Protein AF-A0A9P5XZ01-F1 (afdb_monomer)

InterPro domains:
  IPR009057 Homedomain-like superfamily [SSF46689] (7-114)

Nearest PDB structures (foldseek):
  6ee1-assembly1_D  TM=1.939E-01  e=1.118E-01  Mycobacterium tuberculosis CDC1551
  6ee1-assembly1_A  TM=1.823E-01  e=1.509E-01  Mycobacterium tuberculosis CDC1551
  5yzg-assembly1_L  TM=2.801E-01  e=5.165E+00  Homo sapiens
  8ifj-assembly5_J  TM=1.877E-01  e=3.199E+00  methanogenic archaeon mixed culture ISO4-G1

Solvent-accessible surface area (backbone atoms only — not comparable to full-atom values): 12146 Å² total; per-residue (Å²): 132,80,94,72,92,75,57,68,66,56,55,53,49,48,50,53,36,50,78,68,65,75,51,56,68,71,59,44,26,65,76,63,73,46,52,71,71,56,47,53,55,45,53,50,38,31,74,75,69,75,41,83,68,74,81,74,72,93,78,82,76,81,81,70,92,65,53,72,71,55,51,54,51,52,50,52,49,42,73,75,45,75,83,67,48,63,66,56,52,43,50,50,37,34,73,76,67,69,45,88,74,59,56,65,57,56,51,52,52,40,46,73,74,66,55,77,89,73,83,78,75,88,71,64,93,84,70,47,67,70,62,51,52,52,49,51,63,62,55,66,77,55,56,72,89,75,48,69,46,78,55,84,42,67,82,72,90,46,35,32,34,41,42,34,34,42,85,94,38,77,78,29,73,50,76,43,78,53,76,89,46,74,67,59,50,51,51,43,48,66,73,54,67,104

Foldseek 3Di:
DDDDDQDQVLLVVLVVCVVVVVDDPVVSCVVSVHDPVRNVLQVVCCVVPVGSDDPPPPDDDDDQLDDPVLLVVLVVVCVVPVPDDLVNSQVCCCVPVVRHDDSVSNVVSCVVVVNDDDPDDDDDPPDDPVVVVVVCVVCVVDDQQRDWDWDWDDDDQQKIKTFTQGPVGTQFIDIDGHDQDPVNVVVCCVPTVD

Structure (mmCIF, N/CA/C/O backbone):
data_AF-A0A9P5XZ01-F1
#
_entry.id   AF-A0A9P5XZ01-F1
#
loop_
_atom_site.group_PDB
_atom_site.id
_atom_site.type_symbol
_atom_site.label_atom_id
_atom_site.label_alt_id
_atom_site.label_comp_id
_atom_site.label_asym_id
_atom_site.label_entity_id
_atom_site.label_seq_id
_atom_site.p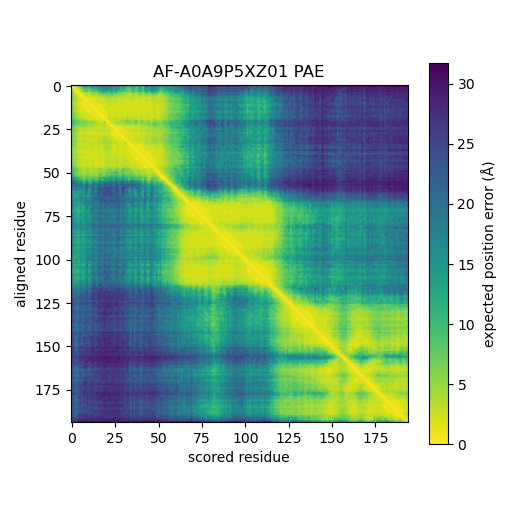dbx_PDB_ins_code
_atom_site.Cartn_x
_atom_site.Cartn_y
_atom_site.Cartn_z
_atom_site.occupancy
_atom_site.B_iso_or_equiv
_atom_site.auth_seq_id
_atom_site.auth_comp_id
_atom_site.auth_asym_id
_atom_site.auth_atom_id
_atom_site.pdbx_PDB_model_num
ATOM 1 N N . MET A 1 1 ? 27.127 17.029 -37.641 1.00 57.03 1 MET A N 1
ATOM 2 C CA . MET A 1 1 ? 25.690 17.360 -37.521 1.00 57.03 1 MET A CA 1
ATOM 3 C C . MET A 1 1 ? 25.177 16.904 -36.158 1.00 57.03 1 MET A C 1
ATOM 5 O O . MET A 1 1 ? 25.612 15.841 -35.720 1.00 57.03 1 MET A O 1
ATOM 9 N N . PRO A 1 2 ? 24.331 17.695 -35.472 1.00 63.41 2 PRO A N 1
ATOM 10 C CA . PRO A 1 2 ? 23.712 17.305 -34.202 1.00 63.41 2 PRO A CA 1
ATOM 11 C C . PRO A 1 2 ? 22.789 16.088 -34.374 1.00 63.41 2 PRO A C 1
ATOM 13 O O . PRO A 1 2 ? 22.364 15.764 -35.481 1.00 63.41 2 PRO A O 1
ATOM 16 N N . PHE A 1 3 ? 22.501 15.389 -33.275 1.00 65.81 3 PHE A N 1
ATOM 17 C CA . PHE A 1 3 ? 21.623 14.220 -33.288 1.00 65.81 3 PHE A CA 1
ATOM 18 C C . PHE A 1 3 ? 20.181 14.626 -33.627 1.00 65.81 3 PHE A C 1
ATOM 20 O O . PHE A 1 3 ? 19.523 15.299 -32.836 1.00 65.81 3 PHE A O 1
ATOM 27 N N . CYS A 1 4 ? 19.676 14.169 -34.774 1.00 67.69 4 CYS A N 1
ATOM 28 C CA . CYS A 1 4 ? 18.290 14.365 -35.196 1.00 67.69 4 CYS A CA 1
ATOM 29 C C . CYS A 1 4 ? 17.540 13.027 -35.183 1.00 67.69 4 CYS A C 1
ATOM 31 O O . CYS A 1 4 ? 17.970 12.048 -35.799 1.00 67.69 4 CYS A O 1
ATOM 33 N N . LYS A 1 5 ? 16.390 12.972 -34.498 1.00 76.88 5 LYS A N 1
ATOM 34 C CA . LYS A 1 5 ? 15.496 11.805 -34.551 1.00 76.88 5 LYS A CA 1
ATOM 35 C C . LYS A 1 5 ? 14.743 11.803 -35.883 1.00 76.88 5 LYS A C 1
ATOM 37 O O . LYS A 1 5 ? 13.719 12.461 -36.017 1.00 76.88 5 LYS A O 1
ATOM 42 N N . ILE A 1 6 ? 15.247 11.051 -36.858 1.00 83.56 6 ILE A N 1
ATOM 43 C CA . ILE A 1 6 ? 14.580 10.860 -38.153 1.00 83.56 6 ILE A CA 1
ATOM 44 C C . ILE A 1 6 ? 13.453 9.828 -38.004 1.00 83.56 6 ILE A C 1
ATOM 46 O O . ILE A 1 6 ? 13.694 8.712 -37.527 1.00 83.56 6 ILE A O 1
ATOM 50 N N . SER A 1 7 ? 12.240 10.198 -38.428 1.00 87.12 7 SER A N 1
ATOM 51 C CA . SER A 1 7 ? 11.059 9.323 -38.406 1.00 87.12 7 SER A CA 1
ATOM 52 C C . SER A 1 7 ? 11.260 8.063 -39.257 1.00 87.12 7 SER A C 1
ATOM 54 O O . SER A 1 7 ? 11.976 8.083 -40.259 1.00 87.12 7 SER A O 1
ATOM 56 N N . ARG A 1 8 ? 10.600 6.960 -38.881 1.00 86.81 8 ARG A N 1
ATOM 57 C CA . ARG A 1 8 ? 10.624 5.698 -39.637 1.00 86.81 8 ARG A CA 1
ATOM 58 C C . ARG A 1 8 ? 10.167 5.905 -41.078 1.00 86.81 8 ARG A C 1
ATOM 60 O O . ARG A 1 8 ? 10.824 5.410 -41.987 1.00 86.81 8 ARG A O 1
ATOM 67 N N . ASP A 1 9 ? 9.102 6.672 -41.278 1.00 89.25 9 ASP A N 1
ATOM 68 C CA . ASP A 1 9 ? 8.491 6.859 -42.598 1.00 89.25 9 ASP A CA 1
ATOM 69 C C . ASP A 1 9 ? 9.439 7.557 -43.572 1.00 89.25 9 ASP A C 1
ATOM 71 O O . ASP A 1 9 ? 9.533 7.161 -44.730 1.00 89.25 9 ASP A O 1
ATOM 75 N N . VAL A 1 10 ? 10.223 8.522 -43.080 1.00 89.56 10 VAL A N 1
ATOM 76 C CA . VAL A 1 10 ? 11.251 9.220 -43.869 1.00 89.56 10 VAL A CA 1
ATOM 77 C C . VAL A 1 10 ? 12.343 8.248 -44.316 1.00 89.56 10 VAL A C 1
ATOM 79 O O . VAL A 1 10 ? 12.768 8.279 -45.467 1.00 89.56 10 VAL A O 1
ATOM 82 N N . LYS A 1 11 ? 12.757 7.321 -43.445 1.00 89.44 11 LYS A N 1
ATOM 83 C CA . LYS A 1 11 ? 13.748 6.291 -43.795 1.00 89.44 11 LYS A CA 1
ATOM 84 C C . LYS A 1 11 ? 13.202 5.302 -44.831 1.00 89.44 11 LYS A C 1
ATOM 86 O O . LYS A 1 11 ? 13.924 4.932 -45.753 1.00 89.44 11 LYS A O 1
ATOM 91 N N . VAL A 1 12 ? 11.933 4.895 -44.702 1.00 90.31 12 VAL A N 1
ATOM 92 C CA . VAL A 1 12 ? 11.259 4.020 -45.682 1.00 90.31 12 VAL A CA 1
ATOM 93 C C . VAL A 1 12 ? 11.125 4.726 -47.027 1.00 90.31 12 VAL A C 1
ATOM 95 O O . VAL A 1 12 ? 11.394 4.122 -48.064 1.00 90.31 12 VAL A O 1
ATOM 98 N N . ALA A 1 13 ? 10.728 5.999 -47.023 1.00 90.12 13 ALA A N 1
ATOM 99 C CA . ALA A 1 13 ? 10.614 6.803 -48.230 1.00 90.12 13 ALA A CA 1
ATOM 100 C C . ALA A 1 13 ? 11.968 6.938 -48.938 1.00 90.12 13 ALA A C 1
ATOM 102 O O . ALA A 1 13 ? 12.038 6.666 -50.133 1.00 90.12 13 ALA A O 1
ATOM 103 N N . ALA A 1 14 ? 13.043 7.249 -48.205 1.00 90.81 14 ALA A N 1
ATOM 104 C CA . ALA A 1 14 ? 14.394 7.349 -48.757 1.00 90.81 14 ALA A CA 1
ATOM 105 C C . ALA A 1 14 ? 14.845 6.049 -49.446 1.00 90.81 14 ALA A C 1
ATOM 107 O O . ALA A 1 14 ? 15.332 6.086 -50.574 1.00 90.81 14 ALA A O 1
ATOM 108 N N . ILE A 1 15 ? 14.614 4.888 -48.817 1.00 90.81 15 ILE A N 1
ATOM 109 C CA . ILE A 1 15 ? 14.922 3.586 -49.428 1.00 90.81 15 ILE A CA 1
ATOM 110 C C . ILE A 1 15 ? 14.092 3.356 -50.691 1.00 90.81 15 ILE A C 1
ATOM 112 O O . ILE A 1 15 ? 14.635 2.968 -51.718 1.00 90.81 15 ILE A O 1
ATOM 116 N N . ARG A 1 16 ? 12.784 3.634 -50.652 1.00 90.81 16 ARG A N 1
ATOM 117 C CA . ARG A 1 16 ? 11.907 3.451 -51.819 1.00 90.81 16 ARG A CA 1
ATOM 118 C C . ARG A 1 16 ? 12.276 4.368 -52.984 1.00 90.81 16 ARG A C 1
ATOM 120 O O . ARG A 1 16 ? 12.131 3.952 -54.130 1.00 90.81 16 ARG A O 1
ATOM 127 N N . LEU A 1 17 ? 12.711 5.597 -52.704 1.00 90.06 17 LEU A N 1
ATOM 128 C CA . LEU A 1 17 ? 13.179 6.549 -53.715 1.00 90.06 17 LEU A CA 1
ATOM 129 C C . LEU A 1 17 ? 14.461 6.049 -54.387 1.00 90.06 17 LEU A C 1
ATOM 131 O O . LEU A 1 17 ? 14.553 6.087 -55.612 1.00 90.06 17 LEU A O 1
ATOM 135 N N . HIS A 1 18 ? 15.392 5.516 -53.593 1.00 90.50 18 HIS A N 1
ATOM 136 C CA . HIS A 1 18 ? 16.635 4.928 -54.081 1.00 90.50 18 HIS A CA 1
ATOM 137 C C . HIS A 1 18 ? 16.403 3.630 -54.873 1.00 90.50 18 HIS A C 1
ATOM 139 O O . HIS A 1 18 ? 16.887 3.501 -55.991 1.00 90.50 18 HIS A O 1
ATOM 145 N N . ASP A 1 19 ? 15.629 2.677 -54.342 1.00 88.88 19 ASP A N 1
ATOM 146 C CA . ASP A 1 19 ? 15.388 1.372 -54.983 1.00 88.88 19 ASP A CA 1
ATOM 147 C C . ASP A 1 19 ? 14.632 1.499 -56.314 1.00 88.88 19 ASP A C 1
ATOM 149 O O . ASP A 1 19 ? 14.791 0.670 -57.207 1.00 88.88 19 ASP A O 1
ATOM 153 N N . ARG A 1 20 ? 13.812 2.547 -56.462 1.00 90.00 20 ARG A N 1
ATOM 154 C CA . ARG A 1 20 ? 13.111 2.868 -57.715 1.00 90.00 20 ARG A CA 1
ATOM 155 C C . ARG A 1 20 ? 13.928 3.755 -58.660 1.00 90.00 20 ARG A C 1
ATOM 157 O O . ARG A 1 20 ? 13.432 4.064 -59.738 1.00 90.00 20 ARG A O 1
ATOM 164 N N . GLY A 1 21 ? 15.128 4.185 -58.260 1.00 87.56 21 GLY A N 1
ATOM 165 C CA . GLY A 1 21 ? 15.994 5.063 -59.053 1.00 87.56 21 GLY A CA 1
ATOM 166 C C . GLY A 1 21 ? 15.369 6.423 -59.377 1.00 87.56 21 GLY A C 1
ATOM 167 O O . GLY A 1 21 ? 15.628 6.971 -60.443 1.00 87.56 21 GLY A O 1
ATOM 168 N N . LEU A 1 22 ? 14.497 6.946 -58.505 1.00 86.50 22 LEU A N 1
ATOM 169 C CA . LEU A 1 22 ? 13.732 8.173 -58.775 1.00 86.50 22 LEU A CA 1
ATOM 170 C C . LEU A 1 22 ? 14.542 9.453 -58.546 1.00 86.50 22 LEU A C 1
ATOM 172 O O . LEU A 1 22 ? 14.213 10.492 -59.113 1.00 86.50 22 LEU A O 1
ATOM 176 N N . LEU A 1 23 ? 15.563 9.388 -57.693 1.00 88.12 23 LEU A N 1
ATOM 177 C CA . LEU A 1 23 ? 16.441 10.497 -57.336 1.00 88.12 23 LEU A CA 1
ATOM 178 C C . LEU A 1 23 ? 17.864 9.971 -57.139 1.00 88.12 23 LEU A C 1
ATOM 180 O O . LEU A 1 23 ? 18.052 8.818 -56.748 1.00 88.12 23 LEU A O 1
ATOM 184 N N . ASP A 1 24 ? 18.847 10.834 -57.383 1.00 89.50 24 ASP A N 1
ATOM 185 C CA . ASP A 1 24 ? 20.246 10.548 -57.064 1.00 89.50 24 ASP A CA 1
ATOM 186 C C . ASP A 1 24 ? 20.493 10.579 -55.547 1.00 89.50 24 ASP A C 1
ATOM 188 O O . ASP A 1 24 ? 19.753 11.228 -54.801 1.00 89.50 24 ASP A O 1
ATOM 192 N N . LEU A 1 25 ? 21.533 9.884 -55.085 1.00 86.94 25 LEU A N 1
ATOM 193 C CA . LEU A 1 25 ? 21.814 9.701 -53.665 1.00 86.94 25 LEU A CA 1
ATOM 194 C C . LEU A 1 25 ? 21.990 11.039 -52.938 1.00 86.94 25 LEU A C 1
ATOM 196 O O . LEU A 1 25 ? 21.394 11.220 -51.879 1.00 86.94 25 LEU A O 1
ATOM 200 N N . GLU A 1 26 ? 22.730 11.987 -53.514 1.00 89.38 26 GLU A N 1
ATOM 201 C CA . GLU A 1 26 ? 22.936 13.318 -52.923 1.00 89.38 26 GLU A CA 1
ATOM 202 C C . GLU A 1 26 ? 21.601 14.043 -52.691 1.00 89.38 26 GLU A C 1
ATOM 204 O O . GLU A 1 26 ? 21.314 14.502 -51.585 1.00 89.38 26 GLU A O 1
ATOM 209 N N . ASN A 1 27 ? 20.714 14.017 -53.690 1.00 88.50 27 ASN A N 1
ATOM 210 C CA . ASN A 1 27 ? 19.383 14.618 -53.593 1.00 88.50 27 ASN A CA 1
ATOM 211 C C . ASN A 1 27 ? 18.503 13.920 -52.544 1.00 88.50 27 ASN A C 1
ATOM 213 O O . ASN A 1 27 ? 17.734 14.574 -51.842 1.00 88.50 27 ASN A O 1
ATOM 217 N N . ILE A 1 28 ? 18.606 12.594 -52.404 1.00 88.50 28 ILE A N 1
ATOM 218 C CA . ILE A 1 28 ? 17.868 11.844 -51.376 1.00 88.50 28 ILE A CA 1
ATOM 219 C C . ILE A 1 28 ? 18.342 12.242 -49.975 1.00 88.50 28 ILE A C 1
ATOM 221 O O . ILE A 1 28 ? 17.510 12.427 -49.082 1.00 88.50 28 ILE A O 1
ATOM 225 N N . LEU A 1 29 ? 19.657 12.371 -49.776 1.00 90.00 29 LEU A N 1
ATOM 226 C CA . LEU A 1 29 ? 20.246 12.751 -48.493 1.00 90.00 29 LEU A CA 1
ATOM 227 C C . LEU A 1 29 ? 19.813 14.159 -48.077 1.00 90.00 29 LEU A C 1
ATOM 229 O O . LEU A 1 29 ? 19.347 14.333 -46.947 1.00 90.00 29 LEU A O 1
ATOM 233 N N . ASP A 1 30 ? 19.864 15.116 -49.002 1.00 88.00 30 ASP A N 1
ATOM 234 C CA . ASP A 1 30 ? 19.456 16.498 -48.754 1.00 88.00 30 ASP A CA 1
ATOM 235 C C . ASP A 1 30 ? 17.945 16.616 -48.509 1.00 88.00 30 ASP A C 1
ATOM 237 O O . ASP A 1 30 ? 17.522 17.200 -47.508 1.00 88.00 30 ASP A O 1
ATOM 241 N N . CYS A 1 31 ? 17.105 16.000 -49.352 1.00 86.81 31 CYS A N 1
ATOM 242 C CA . CYS A 1 31 ? 15.647 16.059 -49.201 1.00 86.81 31 CYS A CA 1
ATOM 243 C C . CYS A 1 31 ? 15.140 15.358 -47.931 1.00 86.81 31 CYS A C 1
ATOM 245 O O . CYS A 1 31 ? 14.162 15.801 -47.329 1.00 86.81 31 CYS A O 1
ATOM 247 N N . CYS A 1 32 ? 15.774 14.253 -47.523 1.00 84.75 32 CYS A N 1
ATOM 248 C CA . CYS A 1 32 ? 15.356 13.481 -46.349 1.00 84.75 32 CYS A CA 1
ATOM 249 C C . CYS A 1 32 ? 16.082 13.897 -45.057 1.00 84.75 32 CYS A C 1
ATOM 251 O O . CYS A 1 32 ? 15.786 13.346 -43.993 1.00 84.75 32 CYS A O 1
ATOM 253 N N . GLY A 1 33 ? 17.036 14.834 -45.132 1.00 86.44 33 GLY A N 1
ATOM 254 C CA . GLY A 1 33 ? 17.853 15.264 -43.995 1.00 86.44 33 GLY A CA 1
ATOM 255 C C . GLY A 1 33 ? 18.702 14.132 -43.405 1.00 86.44 33 GLY A C 1
ATOM 256 O O . GLY A 1 33 ? 18.849 14.030 -42.183 1.00 86.44 33 GLY A O 1
ATOM 257 N N . LEU A 1 34 ? 19.212 13.236 -44.255 1.00 86.19 34 LEU A N 1
ATOM 258 C CA . LEU A 1 34 ? 20.025 12.088 -43.857 1.00 86.19 34 LEU A CA 1
ATOM 259 C C . LEU A 1 34 ? 21.509 12.398 -44.051 1.00 86.19 34 LEU A C 1
ATOM 261 O O . LEU A 1 34 ? 21.919 12.922 -45.076 1.00 86.19 34 LEU A O 1
ATOM 265 N N . SER A 1 35 ? 22.344 11.986 -43.097 1.00 87.94 35 SER A N 1
ATOM 266 C CA . SER A 1 35 ? 23.785 11.891 -43.360 1.00 87.94 35 SER A CA 1
ATOM 267 C C . SER A 1 35 ? 24.105 10.599 -44.107 1.00 87.94 35 SER A C 1
ATOM 269 O O . SER A 1 35 ? 23.465 9.573 -43.855 1.00 87.94 35 SER A O 1
ATOM 271 N N . GLU A 1 36 ? 25.159 10.606 -44.927 1.00 88.25 36 GLU A N 1
ATOM 272 C CA . GLU A 1 36 ? 25.661 9.410 -45.624 1.00 88.25 36 GLU A CA 1
ATOM 273 C C . GLU A 1 36 ? 25.836 8.211 -44.684 1.00 88.25 36 GLU A C 1
ATOM 275 O O . GLU A 1 36 ? 25.386 7.104 -44.968 1.00 88.25 36 GLU A O 1
ATOM 280 N N . ARG A 1 37 ? 26.422 8.430 -43.499 1.00 87.31 37 ARG A N 1
ATOM 281 C CA . ARG A 1 37 ? 26.589 7.375 -42.488 1.00 87.31 37 ARG A CA 1
ATOM 282 C C . ARG A 1 37 ? 25.254 6.749 -42.086 1.00 87.31 37 ARG A C 1
ATOM 284 O O . ARG A 1 37 ? 25.153 5.532 -41.961 1.00 87.31 37 ARG A O 1
ATOM 291 N N . THR A 1 38 ? 24.238 7.580 -41.862 1.00 87.56 38 THR A N 1
ATOM 292 C CA . THR A 1 38 ? 22.902 7.113 -41.471 1.00 87.56 38 THR A CA 1
ATOM 293 C C . THR A 1 38 ? 22.251 6.343 -42.612 1.00 87.56 38 THR A C 1
ATOM 295 O O . THR A 1 38 ? 21.652 5.298 -42.366 1.00 87.56 38 THR A O 1
ATOM 298 N N . TRP A 1 39 ? 22.426 6.814 -43.848 1.00 90.06 39 TRP A N 1
ATOM 299 C CA . TRP A 1 39 ? 21.978 6.124 -45.050 1.00 90.06 39 TRP A CA 1
ATOM 300 C C . TRP A 1 39 ? 22.578 4.722 -45.173 1.00 90.06 39 TRP A C 1
ATOM 302 O O . TRP A 1 39 ? 21.824 3.755 -45.239 1.00 90.06 39 TRP A O 1
ATOM 312 N N . TYR A 1 40 ? 23.903 4.578 -45.099 1.00 91.44 40 TYR A N 1
ATOM 313 C CA . TYR A 1 40 ? 24.545 3.264 -45.198 1.00 91.44 40 TYR A CA 1
ATOM 314 C C . TYR A 1 40 ? 24.122 2.316 -44.068 1.00 91.44 40 TYR A C 1
ATOM 316 O O . TYR A 1 40 ? 23.908 1.129 -44.314 1.00 91.44 40 TYR A O 1
ATOM 324 N N . CYS A 1 41 ? 23.931 2.816 -42.840 1.00 87.62 41 CYS A N 1
ATOM 325 C CA . CYS A 1 41 ? 23.385 2.006 -41.745 1.00 87.62 41 CYS A CA 1
ATOM 326 C C . CYS A 1 41 ? 21.952 1.526 -42.031 1.00 87.62 41 CYS A C 1
ATOM 328 O O . CYS A 1 41 ? 21.641 0.361 -41.786 1.00 87.62 41 CYS A O 1
ATOM 330 N N . ILE A 1 42 ? 21.089 2.405 -42.549 1.00 89.69 42 ILE A N 1
ATOM 331 C CA . ILE A 1 42 ? 19.703 2.077 -42.912 1.00 89.69 42 ILE A CA 1
ATOM 332 C C . ILE A 1 42 ? 19.671 1.072 -44.068 1.00 89.69 42 ILE A C 1
ATOM 334 O O . ILE A 1 42 ? 18.964 0.072 -43.985 1.00 89.69 42 ILE A O 1
ATOM 338 N N . GLN A 1 43 ? 20.453 1.312 -45.120 1.00 90.25 43 GLN A N 1
ATOM 339 C CA . GLN A 1 43 ? 20.519 0.456 -46.300 1.00 90.25 43 GLN A CA 1
ATOM 340 C C . GLN A 1 43 ? 21.043 -0.938 -45.948 1.00 90.25 43 GLN A C 1
ATOM 342 O O . GLN A 1 43 ? 20.494 -1.935 -46.415 1.00 90.25 43 GLN A O 1
ATOM 347 N N . LYS A 1 44 ? 22.071 -1.021 -45.095 1.00 89.81 44 LYS A N 1
ATOM 348 C CA . LYS A 1 44 ? 22.578 -2.295 -44.578 1.00 89.81 44 LYS A CA 1
ATOM 349 C C . LYS A 1 44 ? 21.481 -3.065 -43.841 1.00 89.81 44 LYS A C 1
ATOM 351 O O . LYS A 1 44 ? 21.221 -4.215 -44.174 1.00 89.81 44 LYS A O 1
ATOM 356 N N . LEU A 1 45 ? 20.797 -2.411 -42.901 1.00 88.12 45 LEU A N 1
ATOM 357 C CA . LEU A 1 45 ? 19.737 -3.036 -42.111 1.00 88.12 45 LEU A CA 1
ATOM 358 C C . LEU A 1 45 ? 18.562 -3.512 -42.981 1.00 88.12 45 LEU A C 1
ATOM 360 O O . LEU A 1 45 ? 18.067 -4.621 -42.793 1.00 88.12 45 LEU A O 1
ATOM 364 N N . TRP A 1 46 ? 18.167 -2.709 -43.972 1.00 89.69 46 TRP A N 1
ATOM 365 C CA . TRP A 1 46 ? 17.123 -3.056 -44.936 1.00 89.69 46 TRP A CA 1
ATOM 366 C C . TRP A 1 46 ? 17.493 -4.274 -45.784 1.00 89.69 46 TRP A C 1
ATOM 368 O O . TRP A 1 46 ? 16.668 -5.165 -45.959 1.00 89.69 46 TRP A O 1
ATOM 378 N N . ARG A 1 47 ? 18.740 -4.355 -46.264 1.00 87.81 47 ARG A N 1
ATOM 379 C CA . ARG A 1 47 ? 19.232 -5.517 -47.022 1.00 87.81 47 ARG A CA 1
ATOM 380 C C . ARG A 1 47 ? 19.299 -6.788 -46.172 1.00 87.81 47 ARG A C 1
ATOM 382 O O . ARG A 1 47 ? 19.053 -7.866 -46.696 1.00 87.81 47 ARG A O 1
ATOM 389 N N . GLU A 1 48 ? 19.639 -6.665 -44.890 1.00 87.88 48 GLU A N 1
ATOM 390 C CA . GLU A 1 48 ? 19.803 -7.807 -43.980 1.00 87.88 48 GLU A CA 1
ATOM 391 C C . GLU A 1 48 ? 18.474 -8.304 -43.383 1.00 87.88 48 GLU A C 1
ATOM 393 O O . GLU A 1 48 ? 18.297 -9.506 -43.214 1.00 87.88 48 GLU A O 1
ATOM 398 N N . THR A 1 49 ? 17.543 -7.400 -43.055 1.00 83.88 49 THR A N 1
ATOM 399 C CA . THR A 1 49 ? 16.327 -7.723 -42.274 1.00 83.88 49 THR A CA 1
ATOM 400 C C . THR A 1 49 ? 15.024 -7.480 -43.047 1.00 83.88 49 THR A C 1
ATOM 402 O O . THR A 1 49 ? 13.981 -8.003 -42.666 1.00 83.88 49 THR A O 1
ATOM 405 N N . GLY A 1 50 ? 15.039 -6.676 -44.117 1.00 83.56 50 GLY A N 1
ATOM 406 C CA . GLY A 1 50 ? 13.827 -6.243 -44.829 1.00 83.56 50 GLY A CA 1
ATOM 407 C C . GLY A 1 50 ? 12.984 -5.195 -44.085 1.00 83.56 50 GLY A C 1
ATOM 408 O O . GLY A 1 50 ? 11.923 -4.804 -44.567 1.00 83.56 50 GLY A O 1
ATOM 409 N N . ASP A 1 51 ? 13.443 -4.718 -42.924 1.00 81.81 51 ASP A N 1
ATOM 410 C CA . ASP A 1 51 ? 12.843 -3.615 -42.166 1.00 81.81 51 ASP A CA 1
ATOM 411 C C . ASP A 1 51 ? 13.948 -2.670 -41.666 1.00 81.81 51 ASP A C 1
ATOM 413 O O . ASP A 1 51 ? 15.129 -3.002 -41.626 1.00 81.81 51 ASP A O 1
ATOM 417 N N . ILE A 1 52 ? 13.554 -1.457 -41.295 1.00 80.00 52 ILE A N 1
ATOM 418 C CA . ILE A 1 52 ? 14.428 -0.386 -40.797 1.00 80.00 52 ILE A CA 1
ATOM 419 C C . ILE A 1 52 ? 14.510 -0.414 -39.262 1.00 80.00 52 ILE A C 1
ATOM 421 O O . ILE A 1 52 ? 15.272 0.330 -38.640 1.00 80.00 52 ILE A O 1
ATOM 425 N N . ILE A 1 53 ? 13.706 -1.262 -38.623 1.00 73.75 53 ILE A N 1
ATOM 426 C CA . ILE A 1 53 ? 13.745 -1.485 -37.184 1.00 73.75 53 ILE A CA 1
ATOM 427 C C . ILE A 1 53 ? 14.664 -2.674 -36.929 1.00 73.75 53 ILE A C 1
ATOM 429 O O . ILE A 1 53 ? 14.359 -3.796 -37.320 1.00 73.75 53 ILE A O 1
ATOM 433 N N . SER A 1 54 ? 15.782 -2.423 -36.246 1.00 68.50 54 SER A N 1
ATOM 434 C CA . SER A 1 54 ? 16.633 -3.511 -35.769 1.00 68.50 54 SER A CA 1
ATOM 435 C C . SER A 1 54 ? 15.819 -4.380 -34.803 1.00 68.50 54 SER A C 1
ATOM 437 O O . SER A 1 54 ? 15.152 -3.808 -33.928 1.00 68.50 54 SER A O 1
ATOM 439 N N . PRO A 1 55 ? 15.836 -5.722 -34.934 1.00 66.38 55 PRO A N 1
ATOM 440 C CA . PRO A 1 55 ? 15.196 -6.596 -33.963 1.00 66.38 55 PRO A CA 1
ATOM 441 C C . PRO A 1 55 ? 15.765 -6.239 -32.591 1.00 66.38 55 PRO A C 1
ATOM 443 O O . PRO A 1 55 ? 16.974 -6.314 -32.373 1.00 66.38 55 PRO A O 1
ATOM 446 N N . LYS A 1 56 ? 14.908 -5.726 -31.697 1.00 62.19 56 LYS A N 1
ATOM 447 C CA . LYS A 1 56 ? 15.341 -5.214 -30.393 1.00 62.19 56 LYS A CA 1
ATOM 448 C C . LYS A 1 56 ? 16.151 -6.307 -29.700 1.00 62.19 56 LYS A C 1
ATOM 450 O O . LYS A 1 56 ? 15.599 -7.354 -29.378 1.00 62.19 56 LYS A O 1
ATOM 455 N N . GLN A 1 57 ? 17.439 -6.058 -29.464 1.00 61.53 57 GLN A N 1
ATOM 456 C CA . GLN A 1 57 ? 18.220 -6.889 -28.555 1.00 61.53 57 GLN A CA 1
ATOM 457 C C . GLN A 1 57 ? 17.511 -6.847 -27.200 1.00 61.53 57 GLN A C 1
ATOM 459 O O . GLN A 1 57 ? 17.237 -5.772 -26.666 1.00 61.53 57 GLN A O 1
ATOM 464 N N . SER A 1 58 ? 17.134 -8.019 -26.697 1.00 56.53 58 SER A N 1
ATOM 465 C CA . SER A 1 58 ? 16.112 -8.206 -25.660 1.00 56.53 58 SER A CA 1
ATOM 466 C C . SER A 1 58 ? 16.488 -7.659 -24.278 1.00 56.53 58 SER A C 1
ATOM 468 O O . SER A 1 58 ? 15.697 -7.765 -23.349 1.00 56.53 58 SER A O 1
ATOM 470 N N . LEU A 1 59 ? 17.683 -7.089 -24.115 1.00 55.66 59 LEU A N 1
ATOM 471 C CA . LEU A 1 59 ? 18.240 -6.685 -22.828 1.00 55.66 59 LEU A CA 1
ATOM 472 C C . LEU A 1 59 ? 18.938 -5.327 -22.967 1.00 55.66 59 LEU A C 1
ATOM 474 O O . LEU A 1 59 ? 20.160 -5.235 -23.022 1.00 55.66 59 LEU A O 1
ATOM 478 N N . CYS A 1 60 ? 18.152 -4.253 -23.042 1.00 55.81 60 CYS A N 1
ATOM 479 C CA . CYS A 1 60 ? 18.670 -2.893 -22.898 1.00 55.81 60 CYS A CA 1
ATOM 480 C C . CYS A 1 60 ? 18.257 -2.342 -21.530 1.00 55.81 60 CYS A C 1
ATOM 482 O O . CYS A 1 60 ? 17.088 -2.026 -21.318 1.00 55.81 60 CYS A O 1
ATOM 484 N N . GLY A 1 61 ? 19.217 -2.209 -20.614 1.00 66.00 61 GLY A N 1
ATOM 485 C CA . GLY A 1 61 ? 18.997 -1.618 -19.295 1.00 66.00 61 GLY A CA 1
ATOM 486 C C . GLY A 1 61 ? 20.173 -1.829 -18.343 1.00 66.00 61 GLY A C 1
ATOM 487 O O . GLY A 1 61 ? 21.042 -2.662 -18.587 1.00 66.00 61 GLY A O 1
ATOM 488 N N . CYS A 1 62 ? 20.190 -1.059 -17.253 1.00 68.06 62 CYS A N 1
ATOM 489 C CA . CYS A 1 62 ? 21.057 -1.343 -16.112 1.00 68.06 62 CYS A CA 1
ATOM 490 C C . CYS A 1 62 ? 20.545 -2.611 -15.419 1.00 68.06 62 CYS A C 1
ATOM 492 O O . CYS A 1 62 ? 19.339 -2.727 -15.182 1.00 68.06 62 CYS A O 1
ATOM 494 N N . LEU A 1 63 ? 21.448 -3.541 -15.105 1.00 67.56 63 LEU A N 1
ATOM 495 C CA . LEU A 1 63 ? 21.107 -4.729 -14.327 1.00 67.56 63 LEU A CA 1
ATOM 496 C C . LEU A 1 63 ? 20.518 -4.303 -12.979 1.00 67.56 63 LEU A C 1
ATOM 498 O O . LEU A 1 63 ? 20.978 -3.343 -12.355 1.00 67.56 63 LEU A O 1
ATOM 502 N N . HIS A 1 64 ? 19.464 -4.991 -12.550 1.00 72.69 64 HIS A N 1
ATOM 503 C CA . HIS A 1 64 ? 18.880 -4.740 -11.242 1.00 72.69 64 HIS A CA 1
ATOM 504 C C . HIS A 1 64 ? 19.844 -5.202 -10.146 1.00 72.69 64 HIS A C 1
ATOM 506 O O . HIS A 1 64 ? 20.566 -6.180 -10.307 1.00 72.69 64 HIS A O 1
ATOM 512 N N . LEU A 1 65 ? 19.864 -4.464 -9.034 1.00 78.12 65 LEU A N 1
ATOM 513 C CA . LEU A 1 65 ? 20.724 -4.776 -7.892 1.00 78.12 65 LEU A CA 1
ATOM 514 C C . LEU A 1 65 ? 20.206 -5.976 -7.085 1.00 78.12 65 LEU A C 1
ATOM 516 O O . LEU A 1 65 ? 20.991 -6.646 -6.427 1.00 78.12 65 LEU A O 1
ATOM 520 N N . LEU A 1 66 ? 18.890 -6.205 -7.117 1.00 83.69 66 LEU A N 1
ATOM 521 C CA . LEU A 1 66 ? 18.247 -7.384 -6.548 1.00 83.69 66 LEU A CA 1
ATOM 522 C C . LEU A 1 66 ? 18.017 -8.398 -7.662 1.00 83.69 66 LEU A C 1
ATOM 524 O O . LEU A 1 66 ? 17.459 -8.045 -8.706 1.00 83.69 66 LEU A O 1
ATOM 528 N N . ASP A 1 67 ? 18.451 -9.630 -7.419 1.00 86.69 67 ASP A N 1
ATOM 529 C CA . ASP A 1 67 ? 18.181 -10.741 -8.318 1.00 86.69 67 ASP A CA 1
ATOM 530 C C . ASP A 1 67 ? 16.730 -11.223 -8.167 1.00 86.69 67 ASP A C 1
ATOM 532 O O . ASP A 1 67 ? 16.038 -10.911 -7.192 1.00 86.69 67 ASP A O 1
ATOM 536 N N . HIS A 1 68 ? 16.253 -11.998 -9.138 1.00 87.94 68 HIS A N 1
ATOM 537 C CA . HIS A 1 68 ? 14.912 -12.569 -9.119 1.00 87.94 68 HIS A CA 1
ATOM 538 C C . HIS A 1 68 ? 14.647 -13.385 -7.843 1.00 87.94 68 HIS A C 1
ATOM 540 O O . HIS A 1 68 ? 13.586 -13.242 -7.232 1.00 87.94 68 HIS A O 1
ATOM 546 N N . ASP A 1 69 ? 15.636 -14.160 -7.389 1.00 91.12 69 ASP A N 1
ATOM 547 C CA . ASP A 1 69 ? 15.531 -14.991 -6.187 1.00 91.12 69 ASP A CA 1
ATOM 548 C C . ASP A 1 69 ? 15.390 -14.172 -4.894 1.00 91.12 69 ASP A C 1
ATOM 550 O O . ASP A 1 69 ? 14.742 -14.617 -3.938 1.00 91.12 69 ASP A O 1
ATOM 554 N N . ASP A 1 70 ? 15.976 -12.973 -4.845 1.00 91.69 70 ASP A N 1
ATOM 555 C CA . ASP A 1 70 ? 15.856 -12.057 -3.706 1.00 91.69 70 ASP A CA 1
ATOM 556 C C . ASP A 1 70 ? 14.488 -11.375 -3.685 1.00 91.69 70 ASP A C 1
ATOM 558 O O . ASP A 1 70 ? 13.887 -11.193 -2.622 1.00 91.69 70 ASP A O 1
ATOM 562 N N . VAL A 1 71 ? 13.969 -11.029 -4.866 1.00 91.44 71 VAL A N 1
ATOM 563 C CA . VAL A 1 71 ? 12.621 -10.473 -5.006 1.00 91.44 71 VAL A CA 1
ATOM 564 C C . VAL A 1 71 ? 11.574 -11.510 -4.601 1.00 91.44 71 VAL A C 1
ATOM 566 O O . VAL A 1 71 ? 10.686 -11.188 -3.812 1.00 91.44 71 VAL A O 1
ATOM 569 N N . GLU A 1 72 ? 11.691 -12.764 -5.045 1.00 93.94 72 GLU A N 1
ATOM 570 C CA . GLU A 1 72 ? 10.751 -13.821 -4.642 1.00 93.94 72 GLU A CA 1
ATOM 571 C C . GLU A 1 72 ? 10.828 -14.104 -3.134 1.00 93.94 72 GLU A C 1
ATOM 573 O O . GLU A 1 72 ? 9.808 -14.331 -2.479 1.00 93.94 72 GLU A O 1
ATOM 578 N N . TYR A 1 73 ? 12.022 -14.014 -2.542 1.00 94.25 73 TYR A N 1
ATOM 579 C CA . TYR A 1 73 ? 12.188 -14.113 -1.095 1.00 94.25 73 TYR A CA 1
ATOM 580 C C . TYR A 1 73 ? 11.431 -13.009 -0.341 1.00 94.25 73 TYR A C 1
ATOM 582 O O . TYR A 1 73 ? 10.686 -13.309 0.597 1.00 94.25 73 TYR A O 1
ATOM 590 N N . LEU A 1 74 ? 11.566 -11.751 -0.771 1.00 93.25 74 LEU A N 1
ATOM 591 C CA . LEU A 1 74 ? 10.815 -10.628 -0.202 1.00 93.25 74 LEU A CA 1
ATOM 592 C C . LEU A 1 74 ? 9.304 -10.827 -0.348 1.00 93.25 74 LEU A C 1
ATOM 594 O O . LEU A 1 74 ? 8.556 -10.615 0.606 1.00 93.25 74 LEU A O 1
ATOM 598 N N . LEU A 1 75 ? 8.848 -11.280 -1.517 1.00 94.06 75 LEU A N 1
ATOM 599 C CA . LEU A 1 75 ? 7.433 -11.559 -1.754 1.00 94.06 75 LEU A CA 1
ATOM 600 C C . LEU A 1 75 ? 6.911 -12.663 -0.840 1.00 94.06 75 LEU A C 1
ATOM 602 O O . LEU A 1 75 ? 5.799 -12.551 -0.325 1.00 94.06 75 LEU A O 1
ATOM 606 N N . ARG A 1 76 ? 7.706 -13.705 -0.585 1.00 94.69 76 ARG A N 1
ATOM 607 C CA . ARG A 1 76 ? 7.331 -14.765 0.352 1.00 94.69 76 ARG A CA 1
ATOM 608 C C . ARG A 1 76 ? 7.159 -14.234 1.773 1.00 94.69 76 ARG A C 1
ATOM 610 O O . ARG A 1 76 ? 6.183 -14.602 2.421 1.00 94.69 76 ARG A O 1
ATOM 617 N N . LEU A 1 77 ? 8.056 -13.361 2.235 1.00 93.81 77 LEU A N 1
ATOM 618 C CA . LEU A 1 77 ? 7.947 -12.734 3.557 1.00 93.81 77 LEU A CA 1
ATOM 619 C C . LEU A 1 77 ? 6.676 -11.891 3.678 1.00 93.81 77 LEU A C 1
ATOM 621 O O . LEU A 1 77 ? 5.908 -12.079 4.617 1.00 93.81 77 LEU A O 1
ATOM 625 N N . VAL A 1 78 ? 6.419 -11.023 2.697 1.00 92.62 78 VAL A N 1
ATOM 626 C CA . VAL A 1 78 ? 5.239 -10.141 2.691 1.00 92.62 78 VAL A CA 1
ATOM 627 C C . VAL A 1 78 ? 3.935 -10.940 2.595 1.00 92.62 78 VAL A C 1
ATOM 629 O O . VAL A 1 78 ? 2.946 -10.582 3.228 1.00 92.62 78 VAL A O 1
ATOM 632 N N . ARG A 1 79 ? 3.917 -12.046 1.838 1.00 91.12 79 ARG A N 1
ATOM 633 C CA . ARG A 1 79 ? 2.753 -12.948 1.762 1.00 91.12 79 ARG A CA 1
ATOM 634 C C . ARG A 1 79 ? 2.482 -13.669 3.083 1.00 91.12 79 ARG A C 1
ATOM 636 O O . ARG A 1 79 ? 1.327 -13.966 3.365 1.00 91.12 79 ARG A O 1
ATOM 643 N N . GLN A 1 80 ? 3.523 -13.981 3.855 1.00 91.56 80 GLN A N 1
ATOM 644 C CA . GLN A 1 80 ? 3.385 -14.635 5.157 1.00 91.56 80 GLN A CA 1
ATOM 645 C C . GLN A 1 80 ? 2.918 -13.650 6.226 1.00 91.56 80 GLN A C 1
ATOM 647 O O . GLN A 1 80 ? 1.958 -13.946 6.927 1.00 91.56 80 GLN A O 1
ATOM 652 N N . ASN A 1 81 ? 3.559 -12.483 6.312 1.00 87.69 81 ASN A N 1
ATOM 653 C CA . ASN A 1 81 ? 3.202 -11.421 7.245 1.00 87.69 81 ASN A CA 1
ATOM 654 C C . ASN A 1 81 ? 3.282 -10.063 6.521 1.00 87.69 81 ASN A C 1
ATOM 656 O O . ASN A 1 81 ? 4.383 -9.584 6.241 1.00 87.69 81 ASN A O 1
ATOM 660 N N . PRO A 1 82 ? 2.148 -9.409 6.224 1.00 86.06 82 PRO A N 1
ATOM 661 C CA . PRO A 1 82 ? 2.140 -8.123 5.522 1.00 86.06 82 PRO A CA 1
ATOM 662 C C . PRO A 1 82 ? 2.551 -6.938 6.411 1.00 86.06 82 PRO 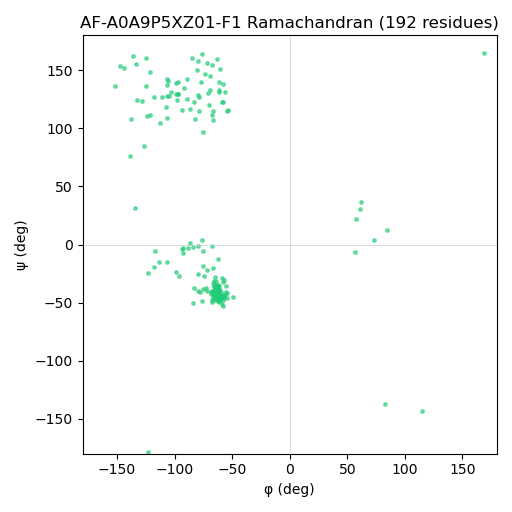A C 1
ATOM 664 O O . PRO A 1 82 ? 2.685 -5.825 5.908 1.00 86.06 82 PRO A O 1
ATOM 667 N N . ASP A 1 83 ? 2.747 -7.170 7.711 1.00 86.88 83 ASP A N 1
ATOM 668 C CA . ASP A 1 83 ? 3.043 -6.134 8.704 1.00 86.88 83 ASP A CA 1
ATOM 669 C C . ASP A 1 83 ? 4.531 -5.758 8.777 1.00 86.88 83 ASP A C 1
ATOM 671 O O . ASP A 1 83 ? 4.889 -4.858 9.533 1.00 86.88 83 ASP A O 1
ATOM 675 N N . TYR A 1 84 ? 5.395 -6.414 7.991 1.00 89.19 84 TYR A N 1
ATOM 676 C CA . TYR A 1 84 ? 6.818 -6.086 7.960 1.00 89.19 84 TYR A CA 1
ATOM 677 C C . TYR A 1 84 ? 7.067 -4.652 7.488 1.00 89.19 84 TYR A C 1
ATOM 679 O O . TYR A 1 84 ? 6.617 -4.229 6.416 1.00 89.19 84 TYR A O 1
ATOM 687 N N . PHE A 1 85 ? 7.886 -3.931 8.245 1.00 89.19 85 PHE A N 1
ATOM 688 C CA . PHE A 1 85 ? 8.399 -2.632 7.839 1.00 89.19 85 PHE A CA 1
ATOM 689 C C . PHE A 1 85 ? 9.576 -2.775 6.857 1.00 89.19 85 PHE A C 1
ATOM 691 O O . PHE A 1 85 ? 10.240 -3.809 6.763 1.00 89.19 85 PHE A O 1
ATOM 698 N N . LEU A 1 86 ? 9.849 -1.724 6.072 1.00 90.44 86 LEU A N 1
ATOM 699 C CA . LEU A 1 86 ? 10.904 -1.764 5.046 1.00 90.44 86 LEU A CA 1
ATOM 700 C C . LEU A 1 86 ? 12.313 -1.953 5.630 1.00 90.44 86 LEU A C 1
ATOM 702 O O . LEU A 1 86 ? 13.172 -2.539 4.976 1.00 90.44 86 LEU A O 1
ATOM 706 N N . ASP A 1 87 ? 12.562 -1.446 6.831 1.00 90.88 87 ASP A N 1
ATOM 707 C CA . ASP A 1 87 ? 13.808 -1.620 7.578 1.00 90.88 87 ASP A CA 1
ATOM 708 C C . ASP A 1 87 ? 13.959 -3.044 8.133 1.00 90.88 87 ASP A C 1
ATOM 710 O O . ASP A 1 87 ? 15.053 -3.607 8.072 1.00 90.88 87 ASP A O 1
ATOM 714 N N . GLU A 1 88 ? 12.870 -3.671 8.577 1.00 92.88 88 GLU A N 1
ATOM 715 C CA . GLU A 1 88 ? 12.854 -5.091 8.950 1.00 92.88 88 GLU A CA 1
ATOM 716 C C . GLU A 1 88 ? 13.147 -5.986 7.743 1.00 92.88 88 GLU A C 1
ATOM 718 O O . GLU A 1 88 ? 13.994 -6.879 7.817 1.00 92.88 88 GLU A O 1
ATOM 723 N N . LEU A 1 89 ? 12.514 -5.712 6.596 1.00 92.50 89 LEU A N 1
ATOM 724 C CA . LEU A 1 89 ? 12.803 -6.419 5.346 1.00 92.50 89 LEU A CA 1
ATOM 725 C C . LEU A 1 89 ? 14.263 -6.233 4.919 1.00 92.50 89 LEU A C 1
ATOM 727 O O . LEU A 1 89 ? 14.897 -7.189 4.475 1.00 92.50 89 LEU A O 1
ATOM 731 N N . LEU A 1 90 ? 14.823 -5.033 5.092 1.00 94.44 90 LEU A N 1
ATOM 732 C CA . LEU A 1 90 ? 16.236 -4.757 4.830 1.00 94.44 90 LEU A CA 1
ATOM 733 C C . LEU A 1 90 ? 17.146 -5.583 5.745 1.00 94.44 90 LEU A C 1
ATOM 735 O O . LEU A 1 90 ? 18.123 -6.166 5.270 1.00 94.44 90 LEU A O 1
ATOM 739 N N . HIS A 1 91 ? 16.818 -5.674 7.035 1.00 93.75 91 HIS A N 1
ATOM 740 C CA . HIS A 1 91 ? 17.552 -6.512 7.978 1.00 93.75 91 HIS A CA 1
ATOM 741 C C . HIS A 1 91 ? 17.493 -7.993 7.578 1.00 93.75 91 HIS A C 1
ATOM 743 O O . HIS A 1 91 ? 18.528 -8.653 7.519 1.00 93.75 91 HIS A O 1
ATOM 749 N N . LEU A 1 92 ? 16.311 -8.508 7.231 1.00 93.38 92 LEU A N 1
ATOM 750 C CA . LEU A 1 92 ? 16.127 -9.898 6.802 1.00 93.38 92 LEU A CA 1
ATOM 751 C C . LEU A 1 92 ? 16.871 -10.213 5.503 1.00 93.38 92 LEU A C 1
ATOM 753 O O . LEU A 1 92 ? 17.432 -11.299 5.366 1.00 93.38 92 LEU A O 1
ATOM 757 N N . LEU A 1 93 ? 16.901 -9.277 4.558 1.00 93.25 93 LEU A N 1
ATOM 758 C CA . LEU A 1 93 ? 17.625 -9.434 3.301 1.00 93.25 93 LEU A CA 1
ATOM 759 C C . LEU A 1 93 ? 19.146 -9.450 3.534 1.00 93.25 93 LEU A C 1
ATOM 761 O O . LEU A 1 93 ? 19.851 -10.307 3.000 1.00 93.25 93 LEU A O 1
ATOM 765 N N . LYS A 1 94 ? 19.644 -8.581 4.421 1.00 93.69 94 LYS A N 1
ATOM 766 C CA . LYS A 1 94 ? 21.056 -8.555 4.819 1.00 93.69 94 LYS A CA 1
ATOM 767 C C . LYS A 1 94 ? 21.477 -9.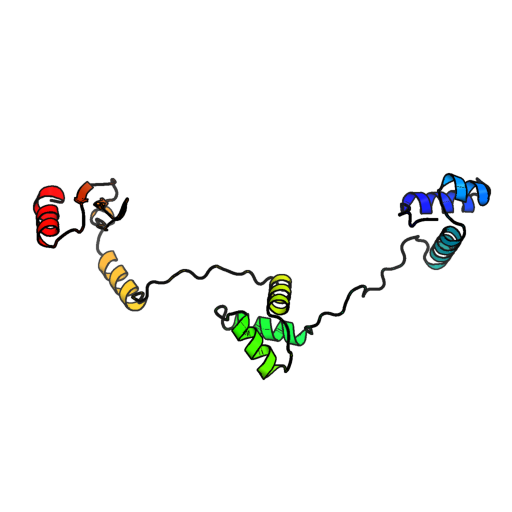820 5.570 1.00 93.69 94 LYS A C 1
ATOM 769 O O . LYS A 1 94 ? 22.554 -10.341 5.305 1.00 93.69 94 LYS A O 1
ATOM 774 N N . THR A 1 95 ? 20.649 -10.313 6.487 1.00 93.06 95 THR A N 1
ATOM 775 C CA . THR A 1 95 ? 20.977 -11.471 7.333 1.00 93.06 95 THR A CA 1
ATOM 776 C C . THR A 1 95 ? 20.827 -12.797 6.588 1.00 93.06 95 THR A C 1
ATOM 778 O O . THR A 1 95 ? 21.682 -13.665 6.724 1.00 93.06 95 THR A O 1
ATOM 781 N N . ASN A 1 96 ? 19.777 -12.957 5.774 1.00 92.94 96 ASN A N 1
ATOM 782 C CA . ASN A 1 96 ? 19.445 -14.255 5.173 1.00 92.94 96 ASN A CA 1
ATOM 783 C C . ASN A 1 96 ? 19.931 -14.407 3.728 1.00 92.94 96 ASN A C 1
ATOM 785 O O . ASN A 1 96 ? 20.086 -15.534 3.262 1.00 92.94 96 ASN A O 1
ATOM 789 N N . ARG A 1 97 ? 20.145 -13.299 3.005 1.00 89.75 97 ARG A N 1
ATOM 790 C CA . ARG A 1 97 ? 20.626 -13.306 1.611 1.00 89.75 97 ARG A CA 1
ATOM 791 C C . ARG A 1 97 ? 21.983 -12.632 1.431 1.00 89.75 97 ARG A C 1
ATOM 793 O O . ARG A 1 97 ? 22.541 -12.701 0.347 1.00 89.75 97 ARG A O 1
ATOM 800 N N . PHE A 1 98 ? 22.540 -12.024 2.484 1.00 90.19 98 PHE A N 1
ATOM 801 C CA . PHE A 1 98 ? 23.813 -11.287 2.441 1.00 90.19 98 PHE A CA 1
ATOM 802 C C . PHE A 1 98 ? 23.828 -10.133 1.432 1.00 90.19 98 PHE A C 1
ATOM 804 O O . PHE A 1 98 ? 24.887 -9.657 1.023 1.00 90.19 98 PHE A O 1
ATOM 811 N N . VAL A 1 99 ? 22.646 -9.636 1.070 1.00 89.00 99 VAL A N 1
ATOM 812 C CA . VAL A 1 99 ? 22.487 -8.533 0.131 1.00 89.00 99 VAL A CA 1
ATOM 813 C C . VAL A 1 99 ? 22.266 -7.242 0.918 1.00 89.00 99 VAL A C 1
ATOM 815 O O . VAL A 1 99 ? 21.430 -7.165 1.815 1.00 89.00 99 VAL A O 1
ATOM 818 N N . SER A 1 100 ? 23.039 -6.205 0.598 1.00 90.00 100 SER A N 1
ATOM 819 C CA . SER A 1 100 ? 22.929 -4.891 1.234 1.00 90.00 100 SER A CA 1
ATOM 820 C C . SER A 1 100 ? 22.427 -3.873 0.220 1.00 90.00 100 SER A C 1
ATOM 822 O O . SER A 1 100 ? 23.180 -3.418 -0.639 1.00 90.00 100 SER A O 1
ATOM 824 N N . VAL A 1 101 ? 21.157 -3.491 0.337 1.00 89.38 101 VAL A N 1
ATOM 825 C CA . VAL A 1 101 ? 20.513 -2.489 -0.522 1.00 89.38 101 VAL A CA 1
ATOM 826 C C . VAL A 1 101 ? 19.890 -1.375 0.302 1.00 89.38 101 VAL A C 1
ATOM 828 O O . VAL A 1 101 ? 19.614 -1.524 1.489 1.00 89.38 101 VAL A O 1
ATOM 831 N N . HIS A 1 102 ? 19.640 -0.243 -0.346 1.00 92.19 102 HIS A N 1
ATOM 832 C CA . HIS A 1 102 ? 18.868 0.839 0.248 1.00 92.19 102 HIS A CA 1
ATOM 833 C C . HIS A 1 102 ? 17.372 0.476 0.295 1.00 92.19 102 HIS A C 1
ATOM 835 O O . HIS A 1 102 ? 16.862 -0.158 -0.630 1.00 92.19 102 HIS A O 1
ATOM 841 N N . TYR A 1 103 ? 16.638 0.932 1.317 1.00 89.00 103 TYR A N 1
ATOM 842 C CA . TYR A 1 103 ? 15.209 0.611 1.490 1.00 89.00 103 TYR A CA 1
ATOM 843 C C . TYR A 1 103 ? 14.343 1.021 0.282 1.00 89.00 103 TYR A C 1
ATOM 845 O O . TYR A 1 103 ? 13.360 0.360 -0.042 1.00 89.00 103 TYR A O 1
ATOM 853 N N . ILE A 1 104 ? 14.735 2.083 -0.437 1.00 91.75 104 ILE A N 1
ATOM 854 C CA . ILE A 1 104 ? 14.060 2.519 -1.675 1.00 91.75 104 ILE A CA 1
ATOM 855 C C . ILE A 1 104 ? 14.132 1.439 -2.763 1.00 91.75 104 ILE A C 1
ATOM 857 O O . ILE A 1 104 ? 13.183 1.295 -3.530 1.00 91.75 104 ILE A O 1
ATOM 861 N N . THR A 1 105 ? 15.227 0.677 -2.843 1.00 91.88 105 THR A N 1
ATOM 862 C CA . THR A 1 105 ? 15.366 -0.420 -3.810 1.00 91.88 105 THR A CA 1
ATOM 863 C C . THR A 1 105 ? 14.329 -1.502 -3.526 1.00 91.88 105 THR A C 1
ATOM 865 O O . THR A 1 105 ? 13.585 -1.870 -4.426 1.00 91.88 105 THR A O 1
ATOM 868 N N . ILE A 1 106 ? 14.194 -1.912 -2.260 1.00 91.56 106 ILE A N 1
ATOM 869 C CA . ILE A 1 106 ? 13.166 -2.868 -1.818 1.00 91.56 106 ILE A CA 1
ATOM 870 C C . ILE A 1 106 ? 11.771 -2.335 -2.150 1.00 91.56 106 ILE A C 1
ATOM 872 O O . ILE A 1 106 ? 10.965 -3.036 -2.753 1.00 91.56 106 ILE A O 1
ATOM 876 N N . HIS A 1 107 ? 11.496 -1.071 -1.823 1.00 91.56 107 HIS A N 1
ATOM 877 C CA . HIS A 1 107 ? 10.201 -0.456 -2.097 1.00 91.56 107 HIS A CA 1
ATOM 878 C C . HIS A 1 107 ? 9.841 -0.467 -3.591 1.00 91.56 107 HIS A C 1
ATOM 880 O O . HIS A 1 107 ? 8.722 -0.830 -3.951 1.00 91.56 107 HIS A O 1
ATOM 886 N N . ARG A 1 108 ? 10.787 -0.104 -4.467 1.00 91.38 108 ARG A N 1
ATOM 887 C CA . ARG A 1 108 ? 10.581 -0.108 -5.923 1.00 91.38 108 ARG A CA 1
ATOM 888 C C . ARG A 1 108 ? 10.351 -1.516 -6.461 1.00 91.38 108 ARG A C 1
ATOM 890 O O . ARG A 1 108 ? 9.465 -1.687 -7.293 1.00 91.38 108 ARG A O 1
ATOM 897 N N . GLU A 1 109 ? 11.110 -2.504 -5.993 1.00 90.75 109 GLU A N 1
ATOM 898 C CA . GLU A 1 109 ? 10.927 -3.894 -6.425 1.00 90.75 109 GLU A CA 1
ATOM 899 C C . GLU A 1 109 ? 9.586 -4.468 -5.952 1.00 90.75 109 GLU A C 1
ATOM 901 O O . GLU A 1 109 ? 8.867 -5.077 -6.742 1.00 90.75 109 GLU A O 1
ATOM 906 N N . LEU A 1 110 ? 9.167 -4.179 -4.717 1.00 91.00 110 LEU A N 1
ATOM 907 C CA . LEU A 1 110 ? 7.845 -4.573 -4.221 1.00 91.00 110 LEU A CA 1
ATOM 908 C C . LEU A 1 110 ? 6.708 -3.921 -5.024 1.00 91.00 110 LEU A C 1
ATOM 910 O O . LEU A 1 110 ? 5.755 -4.602 -5.401 1.00 91.00 110 LEU A O 1
ATOM 914 N N . GLN A 1 111 ? 6.815 -2.627 -5.348 1.00 91.81 111 GLN A N 1
ATOM 915 C CA . GLN A 1 111 ? 5.831 -1.946 -6.199 1.00 91.81 111 GLN A CA 1
ATOM 916 C C . GLN A 1 111 ? 5.761 -2.549 -7.606 1.00 91.81 111 GLN A C 1
ATOM 918 O O . GLN A 1 111 ? 4.668 -2.741 -8.137 1.00 91.81 111 GLN A O 1
ATOM 923 N N . ARG A 1 112 ? 6.912 -2.874 -8.207 1.00 89.00 112 ARG A N 1
ATOM 924 C CA . ARG A 1 112 ? 6.985 -3.542 -9.518 1.00 89.00 112 ARG A CA 1
ATOM 925 C C . ARG A 1 112 ? 6.347 -4.926 -9.493 1.00 89.00 112 ARG A C 1
ATOM 927 O O . ARG A 1 112 ? 5.691 -5.301 -10.458 1.00 89.00 112 ARG A O 1
ATOM 934 N N . ALA A 1 113 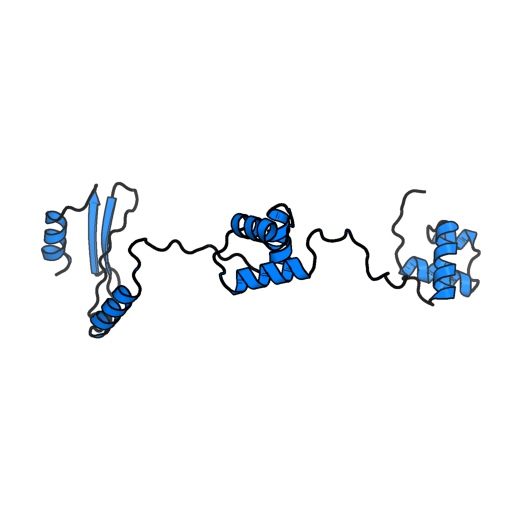? 6.489 -5.645 -8.383 1.00 89.88 113 ALA A N 1
ATOM 935 C CA . ALA A 1 113 ? 5.836 -6.927 -8.152 1.00 89.88 113 ALA A CA 1
ATOM 936 C C . ALA A 1 113 ? 4.336 -6.811 -7.801 1.00 89.88 113 ALA A C 1
ATOM 938 O O . ALA A 1 113 ? 3.688 -7.820 -7.527 1.00 89.88 113 ALA A O 1
ATOM 939 N N . GLY A 1 114 ? 3.766 -5.600 -7.811 1.00 90.06 114 GLY A N 1
ATOM 940 C CA . GLY A 1 114 ? 2.340 -5.363 -7.583 1.00 90.06 114 GLY A CA 1
ATOM 941 C C . GLY A 1 114 ? 1.934 -5.260 -6.111 1.00 90.06 114 GLY A C 1
ATOM 942 O O . GLY A 1 114 ? 0.742 -5.280 -5.806 1.00 90.06 114 GLY A O 1
ATOM 943 N N . VAL A 1 115 ? 2.886 -5.130 -5.184 1.00 88.88 115 VAL A N 1
ATOM 944 C CA . VAL A 1 115 ? 2.583 -4.954 -3.759 1.00 88.88 115 VAL A CA 1
ATOM 945 C C . VAL A 1 115 ? 2.180 -3.504 -3.496 1.00 88.88 115 VAL A C 1
ATOM 947 O O . VAL A 1 115 ? 2.978 -2.574 -3.627 1.00 88.88 115 VAL A O 1
ATOM 950 N N . SER A 1 116 ? 0.924 -3.304 -3.095 1.00 85.00 116 SER A N 1
ATOM 951 C CA . SER A 1 116 ? 0.417 -2.004 -2.652 1.00 85.00 116 SER A CA 1
ATOM 952 C C . SER A 1 116 ? 0.610 -1.812 -1.150 1.00 85.00 116 SER A C 1
ATOM 954 O O . SER A 1 116 ? 0.369 -2.734 -0.372 1.00 85.00 116 SER A O 1
ATOM 956 N N . LEU A 1 117 ? 0.935 -0.591 -0.726 1.00 79.56 117 LEU A N 1
ATOM 957 C CA . LEU A 1 117 ? 0.923 -0.223 0.688 1.00 79.56 117 LEU A CA 1
ATOM 958 C C . LEU A 1 117 ? -0.496 0.156 1.119 1.00 79.56 117 LEU A C 1
ATOM 960 O O . LEU A 1 117 ? -1.086 1.098 0.588 1.00 79.56 117 LEU A O 1
ATOM 964 N N . LYS A 1 118 ? -1.027 -0.536 2.126 1.00 74.94 118 LYS A N 1
ATOM 965 C CA . LYS A 1 118 ? -2.242 -0.117 2.826 1.00 74.94 118 LYS A CA 1
ATOM 966 C C . LYS A 1 118 ? -1.830 0.625 4.090 1.00 74.94 118 LYS A C 1
ATOM 968 O O . LYS A 1 118 ? -1.025 0.116 4.863 1.00 74.94 118 LYS A O 1
ATOM 973 N N . LYS A 1 119 ? -2.380 1.821 4.322 1.00 72.56 119 LYS A N 1
ATOM 974 C CA . LYS A 1 119 ? -2.195 2.499 5.613 1.00 72.56 119 LYS A CA 1
ATOM 975 C C . LYS A 1 119 ? -2.747 1.591 6.710 1.00 72.56 119 LYS A C 1
ATOM 977 O O . LYS A 1 119 ? -3.923 1.220 6.655 1.00 72.56 119 LYS A O 1
ATOM 982 N N . LEU A 1 120 ? -1.897 1.237 7.673 1.00 70.00 120 LEU A N 1
ATOM 983 C CA . LEU A 1 120 ? -2.322 0.507 8.859 1.00 70.00 120 LEU A CA 1
ATOM 984 C C . LEU A 1 120 ? -3.434 1.306 9.538 1.00 70.00 120 LEU A C 1
ATOM 986 O O . LEU A 1 120 ? -3.332 2.524 9.710 1.00 70.00 120 LEU A O 1
ATOM 990 N N . LYS A 1 121 ? -4.529 0.627 9.878 1.00 72.06 121 LYS A N 1
ATOM 991 C CA . LYS A 1 121 ? -5.572 1.237 10.697 1.00 72.06 121 LYS A CA 1
ATOM 992 C C . LYS A 1 121 ? -5.006 1.369 12.105 1.00 72.06 121 LYS A C 1
ATOM 994 O O . LYS A 1 121 ? -4.471 0.401 12.635 1.00 72.06 121 LYS A O 1
ATOM 999 N N . GLN A 1 122 ? -5.119 2.549 12.705 1.00 75.56 122 GLN A N 1
ATOM 1000 C CA . GLN A 1 122 ? -4.815 2.698 14.120 1.00 75.56 122 GLN A CA 1
ATOM 1001 C C . GLN A 1 122 ? -5.875 1.920 14.903 1.00 75.56 122 GLN A C 1
ATOM 1003 O O . GLN A 1 122 ? -7.054 2.269 14.880 1.00 75.56 122 GLN A O 1
ATOM 1008 N N . ILE A 1 123 ? -5.461 0.827 15.535 1.00 75.88 123 ILE A N 1
ATOM 1009 C CA . ILE A 1 123 ? -6.323 0.015 16.391 1.00 75.88 123 ILE A CA 1
ATOM 1010 C C . ILE A 1 123 ? -6.171 0.543 17.821 1.00 75.88 123 ILE A C 1
ATOM 1012 O O . ILE A 1 123 ? -5.058 0.834 18.266 1.00 75.88 123 ILE A O 1
ATOM 1016 N N . ALA A 1 124 ? -7.285 0.710 18.536 1.00 76.94 124 ALA A N 1
ATOM 1017 C CA . ALA A 1 124 ? -7.249 1.080 19.948 1.00 76.94 124 ALA A CA 1
ATOM 1018 C C . ALA A 1 124 ? -6.523 -0.009 20.753 1.00 76.94 124 ALA A C 1
ATOM 1020 O O . ALA A 1 124 ? -6.735 -1.195 20.517 1.00 76.94 124 ALA A O 1
ATOM 1021 N N . LYS A 1 125 ? -5.692 0.370 21.730 1.00 79.25 125 LYS A N 1
ATOM 1022 C CA . LYS A 1 125 ? -4.961 -0.605 22.567 1.00 79.25 125 LYS A CA 1
ATOM 1023 C C . LYS A 1 125 ? -5.888 -1.568 23.316 1.00 79.25 125 LYS A C 1
ATOM 1025 O O . LYS A 1 125 ? -5.507 -2.698 23.580 1.00 79.25 125 LYS A O 1
ATOM 1030 N N . GLU A 1 126 ? -7.098 -1.117 23.626 1.00 82.69 126 GLU A N 1
ATOM 1031 C CA . GLU A 1 126 ? -8.138 -1.883 24.320 1.00 82.69 126 GLU A CA 1
ATOM 1032 C C . GLU A 1 126 ? -8.898 -2.846 23.389 1.00 82.69 126 GLU A C 1
ATOM 1034 O O . GLU A 1 126 ? -9.794 -3.562 23.827 1.00 82.69 126 GLU A O 1
ATOM 1039 N N . HIS A 1 127 ? -8.571 -2.8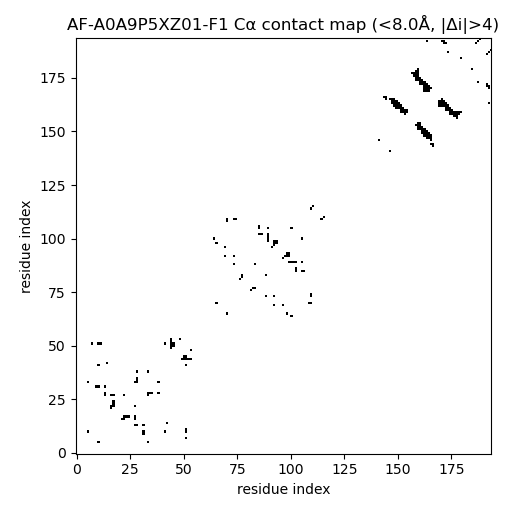76 22.093 1.00 77.62 127 HIS A N 1
ATOM 1040 C CA . HIS A 1 127 ? -9.286 -3.679 21.111 1.00 77.62 127 HIS A CA 1
ATOM 1041 C C . HIS A 1 127 ? -9.103 -5.183 21.355 1.00 77.62 127 HIS A C 1
ATOM 1043 O O . HIS A 1 127 ? -8.060 -5.761 21.049 1.00 77.62 127 HIS A O 1
ATOM 1049 N N . ASN A 1 128 ? -10.160 -5.828 21.845 1.00 90.06 128 ASN A N 1
ATOM 1050 C CA . ASN A 1 128 ? -10.208 -7.258 22.117 1.00 90.06 128 ASN A CA 1
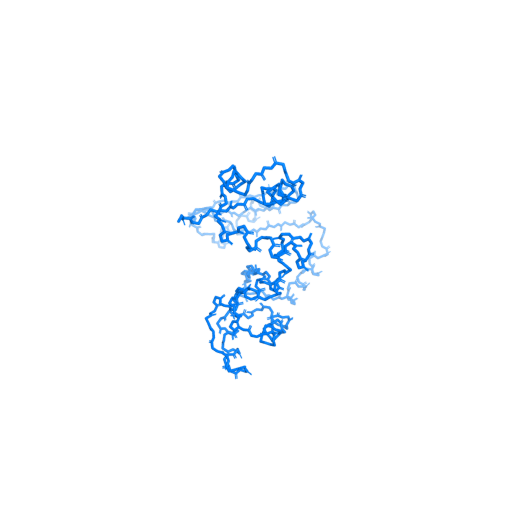ATOM 1051 C C . ASN A 1 128 ? -11.345 -7.908 21.311 1.00 90.06 128 ASN A C 1
ATOM 1053 O O . ASN A 1 128 ? -12.524 -7.650 21.556 1.00 90.06 128 ASN A O 1
ATOM 1057 N N . GLU A 1 129 ? -10.995 -8.736 20.324 1.00 88.56 129 GLU A N 1
ATOM 1058 C CA . GLU A 1 129 ? -11.980 -9.384 19.445 1.00 88.56 129 GLU A CA 1
ATOM 1059 C C . GLU A 1 129 ? -12.953 -10.314 20.189 1.00 88.56 129 GLU A C 1
ATOM 1061 O O . GLU A 1 129 ? -14.159 -10.173 19.971 1.00 88.56 129 GLU A O 1
ATOM 1066 N N . PRO A 1 130 ? -12.504 -11.196 21.107 1.00 92.88 130 PRO A N 1
ATOM 1067 C CA . PRO A 1 130 ? -13.413 -11.998 21.926 1.00 92.88 130 PRO A CA 1
ATOM 1068 C C . PRO A 1 130 ? -14.449 -11.175 22.701 1.00 92.88 130 PRO A C 1
ATOM 1070 O O . PRO A 1 130 ? -15.635 -11.501 22.684 1.00 92.88 130 PRO A O 1
ATOM 1073 N N . GLN A 1 131 ? -14.027 -10.087 23.352 1.00 92.38 131 GLN A N 1
ATOM 1074 C CA . GLN A 1 131 ? -14.937 -9.224 24.112 1.00 92.38 131 GLN A CA 1
ATOM 1075 C C . GLN A 1 131 ? -15.942 -8.516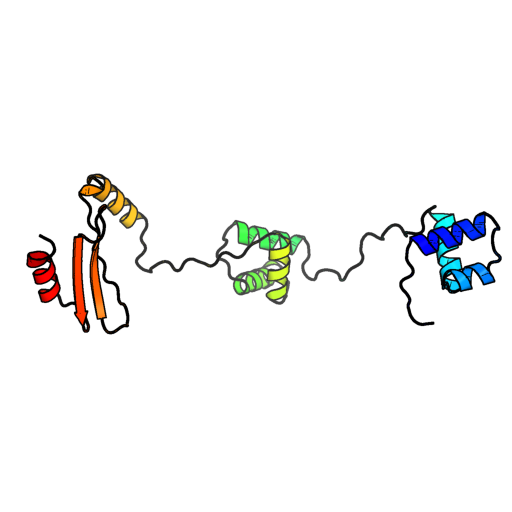 23.199 1.00 92.38 131 GLN A C 1
ATOM 1077 O O . GLN A 1 131 ? -17.120 -8.425 23.537 1.00 92.38 131 GLN A O 1
ATOM 1082 N N . ARG A 1 132 ? -15.509 -8.073 22.013 1.00 91.56 132 ARG A N 1
ATOM 1083 C CA . ARG A 1 132 ? -16.410 -7.497 21.005 1.00 91.56 132 ARG A CA 1
ATOM 1084 C C . ARG A 1 132 ? -17.433 -8.511 20.508 1.00 91.56 132 ARG A C 1
ATOM 1086 O O . ARG A 1 132 ? -18.602 -8.165 20.387 1.00 91.56 132 ARG A O 1
ATOM 1093 N N . ALA A 1 133 ? -17.013 -9.744 20.233 1.00 92.50 133 ALA A N 1
ATOM 1094 C CA . ALA A 1 133 ? -17.918 -10.802 19.798 1.00 92.50 133 ALA A CA 1
ATOM 1095 C C . ALA A 1 133 ? -18.962 -11.120 20.880 1.00 92.50 133 ALA A C 1
ATOM 1097 O O . ALA A 1 133 ? -20.149 -11.205 20.579 1.00 92.50 133 ALA A O 1
ATOM 1098 N N . ALA A 1 134 ? -18.541 -11.214 22.145 1.00 95.50 134 ALA A N 1
ATOM 1099 C CA . ALA A 1 134 ? -19.452 -11.405 23.272 1.00 95.50 134 ALA A CA 1
ATOM 1100 C C . ALA A 1 134 ? -20.446 -10.239 23.420 1.00 95.50 134 ALA A C 1
ATOM 1102 O O . ALA A 1 134 ? -21.639 -10.471 23.615 1.00 95.50 134 ALA A O 1
ATOM 1103 N N . PHE A 1 135 ? -19.977 -8.995 23.273 1.00 92.44 135 PHE A N 1
ATOM 1104 C CA . PHE A 1 135 ? -20.832 -7.809 23.301 1.00 92.44 135 PHE A CA 1
ATOM 1105 C C . PHE A 1 135 ? -21.870 -7.820 22.171 1.00 92.44 135 PHE A C 1
ATOM 1107 O O . PHE A 1 135 ? -23.049 -7.614 22.437 1.00 92.44 135 PHE A O 1
ATOM 1114 N N . ILE A 1 136 ? -21.460 -8.116 20.933 1.00 92.62 136 ILE A N 1
ATOM 1115 C CA . ILE A 1 136 ? -22.372 -8.204 19.781 1.00 92.62 136 ILE A CA 1
ATOM 1116 C C . ILE A 1 136 ? -23.441 -9.274 20.021 1.00 92.62 136 ILE A C 1
ATOM 1118 O O . ILE A 1 136 ? -24.619 -9.004 19.811 1.00 92.62 136 ILE A O 1
ATOM 1122 N N . SER A 1 137 ? -23.054 -10.455 20.508 1.00 93.94 137 SER A N 1
ATOM 1123 C CA . SER A 1 137 ? -24.003 -11.527 20.829 1.00 93.94 137 SER A CA 1
ATOM 1124 C C . SER A 1 137 ? -25.001 -11.125 21.917 1.00 93.94 137 SER A C 1
ATOM 1126 O O . SER A 1 137 ? -26.172 -11.470 21.817 1.00 93.94 137 SER A O 1
ATOM 1128 N N . CYS A 1 138 ? -24.558 -10.384 22.937 1.00 93.94 138 CYS A N 1
ATOM 1129 C CA . CYS A 1 138 ? -25.437 -9.854 23.979 1.00 93.94 138 CYS A CA 1
ATOM 1130 C C . CYS A 1 138 ? -26.413 -8.810 23.415 1.00 93.94 138 CYS A C 1
ATOM 1132 O O . CYS A 1 138 ? -27.608 -8.870 23.679 1.00 93.94 138 CYS A O 1
ATOM 1134 N N . MET A 1 139 ? -25.921 -7.878 22.594 1.00 93.06 139 MET A N 1
ATOM 1135 C CA . MET A 1 139 ? -26.742 -6.808 22.020 1.00 93.06 139 MET A CA 1
ATOM 1136 C C . MET A 1 139 ? -27.714 -7.297 20.942 1.00 93.06 139 MET A C 1
ATOM 1138 O O . MET A 1 139 ? -28.726 -6.645 20.716 1.00 93.06 139 MET A O 1
ATOM 1142 N N . ALA A 1 140 ? -27.453 -8.446 20.312 1.00 92.62 140 ALA A N 1
ATOM 1143 C CA . ALA A 1 140 ? -28.309 -9.023 19.273 1.00 92.62 140 ALA A CA 1
ATOM 1144 C C . ALA A 1 140 ? -29.730 -9.384 19.750 1.00 92.62 140 ALA A C 1
ATOM 1146 O O . ALA A 1 140 ? -30.590 -9.662 18.920 1.00 92.62 140 ALA A O 1
ATOM 1147 N N . GLN A 1 141 ? -29.978 -9.398 21.064 1.00 94.75 141 GLN A N 1
ATOM 1148 C CA . GLN A 1 141 ? -31.312 -9.625 21.625 1.00 94.75 141 GLN A CA 1
ATOM 1149 C C . GLN A 1 141 ? -32.251 -8.413 21.498 1.00 94.75 141 GLN A C 1
ATOM 1151 O O . GLN A 1 141 ? -33.458 -8.593 21.623 1.00 94.75 141 GLN A O 1
ATOM 1156 N N . TYR A 1 142 ? -31.714 -7.209 21.277 1.00 94.12 142 TYR A N 1
ATOM 1157 C CA . TYR A 1 142 ? -32.491 -5.975 21.162 1.00 94.12 142 TYR A CA 1
ATOM 1158 C C . TYR A 1 142 ? -32.750 -5.626 19.696 1.00 94.12 142 TYR A C 1
ATOM 1160 O O . TYR A 1 142 ? -31.864 -5.763 18.846 1.00 94.12 142 TYR A O 1
ATOM 1168 N N . GLY A 1 143 ? -33.959 -5.147 19.405 1.00 92.81 143 GLY A N 1
ATOM 1169 C CA . GLY A 1 143 ? -34.289 -4.584 18.100 1.00 92.81 143 GLY A CA 1
ATOM 1170 C C . GLY A 1 143 ? -33.536 -3.269 17.853 1.00 92.81 143 GLY A C 1
ATOM 1171 O O . GLY A 1 143 ? -33.195 -2.573 18.809 1.00 92.81 143 GLY A O 1
ATOM 1172 N N . PRO A 1 144 ? -33.279 -2.874 16.593 1.00 89.50 144 PRO A N 1
ATOM 1173 C CA . PRO A 1 144 ? -32.604 -1.608 16.288 1.00 89.50 144 PRO A CA 1
ATOM 1174 C C . PRO A 1 144 ? -33.299 -0.381 16.907 1.00 89.50 144 PRO A C 1
ATOM 1176 O O . PRO A 1 144 ? -32.631 0.540 17.366 1.00 89.50 144 PRO A O 1
ATOM 1179 N N . GLU A 1 145 ? -34.630 -0.402 16.968 1.00 91.06 145 GLU A N 1
ATOM 1180 C CA . GLU A 1 145 ? -35.491 0.618 17.585 1.00 91.06 145 GLU A CA 1
ATOM 1181 C C . GLU A 1 145 ? -35.357 0.716 19.114 1.00 91.06 145 GLU A C 1
ATOM 1183 O O . GLU A 1 145 ? -35.681 1.751 19.692 1.00 91.06 145 GLU A O 1
ATOM 1188 N N . GLU A 1 146 ? -34.841 -0.320 19.775 1.00 89.94 146 GLU A N 1
ATOM 1189 C CA . GLU A 1 146 ? -34.635 -0.360 21.230 1.00 89.94 146 GLU A CA 1
ATOM 1190 C C . GLU A 1 146 ? -33.218 0.086 21.632 1.00 89.94 146 GLU A C 1
ATOM 1192 O O . GLU A 1 146 ? -32.896 0.170 22.819 1.00 89.94 146 GLU A O 1
ATOM 1197 N N . VAL A 1 147 ? -32.350 0.368 20.653 1.00 90.81 147 VAL A N 1
ATOM 1198 C CA . VAL A 1 147 ? -30.939 0.690 20.882 1.00 90.81 147 VAL A CA 1
ATOM 1199 C C . VAL A 1 147 ? -30.677 2.175 20.643 1.00 90.81 147 VAL A C 1
ATOM 1201 O O . VAL A 1 147 ? -30.794 2.688 19.532 1.00 90.81 147 VAL A O 1
ATOM 1204 N N . GLY A 1 148 ? -30.240 2.857 21.703 1.00 90.31 148 GLY A N 1
ATOM 1205 C CA . GLY A 1 148 ? -29.715 4.219 21.646 1.00 90.31 148 GLY A CA 1
ATOM 1206 C C . GLY A 1 148 ? -28.196 4.256 21.821 1.00 90.31 148 GLY A C 1
ATOM 1207 O O . GLY A 1 148 ? -27.636 3.515 22.631 1.00 90.31 148 GLY A O 1
ATOM 1208 N N . PHE A 1 149 ? -27.517 5.142 21.092 1.00 91.06 149 PHE A N 1
ATOM 1209 C CA . PHE A 1 149 ? -26.075 5.363 21.210 1.00 91.06 149 PHE A CA 1
ATOM 1210 C C . PHE A 1 149 ? -25.787 6.689 21.907 1.00 91.06 149 PHE A C 1
ATOM 1212 O O . PHE A 1 149 ? -26.280 7.738 21.498 1.00 91.06 149 PHE A O 1
ATOM 1219 N N . LEU A 1 150 ? -24.951 6.636 22.942 1.00 90.69 150 LEU A N 1
ATOM 1220 C CA . LEU A 1 150 ? -24.513 7.791 23.720 1.00 90.69 150 LEU A CA 1
ATOM 1221 C C . LEU A 1 150 ? -22.991 7.850 23.719 1.00 90.69 150 LEU A C 1
ATOM 1223 O O . LEU A 1 150 ? -22.342 7.052 24.395 1.00 90.69 150 LEU A O 1
ATOM 1227 N N . ASP A 1 151 ? -22.429 8.837 23.033 1.00 87.88 151 ASP A N 1
ATOM 1228 C CA . ASP A 1 151 ? -20.984 9.061 23.011 1.00 87.88 151 ASP A CA 1
ATOM 1229 C C . ASP A 1 151 ? -20.636 10.536 23.230 1.00 87.88 151 ASP A C 1
ATOM 1231 O O . ASP A 1 151 ? -21.454 11.428 22.998 1.00 87.88 151 ASP A O 1
ATOM 1235 N N . GLU A 1 152 ? -19.425 10.789 23.720 1.00 84.88 152 GLU A N 1
ATOM 1236 C CA . GLU A 1 152 ? -18.903 12.138 23.921 1.00 84.88 152 GLU A CA 1
ATOM 1237 C C . GLU A 1 152 ? -18.186 12.630 22.677 1.00 84.88 152 GLU A C 1
ATOM 1239 O O . GLU A 1 152 ? -17.226 12.040 22.189 1.00 84.88 152 GLU A O 1
ATOM 1244 N N . THR A 1 153 ? -18.620 13.786 22.194 1.00 82.00 153 THR A N 1
ATOM 1245 C CA . THR A 1 153 ? -18.013 14.454 21.050 1.00 82.00 153 THR A CA 1
ATOM 1246 C C . THR A 1 153 ? -17.470 15.804 21.491 1.00 82.00 153 THR A C 1
ATOM 1248 O O . THR A 1 153 ? -18.174 16.612 22.092 1.00 82.00 153 THR A O 1
ATOM 1251 N N . SER A 1 154 ? -16.195 16.078 21.214 1.00 80.19 154 SER A N 1
ATOM 1252 C CA . SER A 1 154 ? -15.608 17.395 21.475 1.00 80.19 154 SER A CA 1
ATOM 1253 C C . SER A 1 154 ? -15.604 18.219 20.196 1.00 80.19 154 SER A C 1
ATOM 1255 O O . SER A 1 154 ? -15.015 17.782 19.206 1.00 80.19 154 SER A O 1
ATOM 1257 N N . LYS A 1 155 ? -16.195 19.418 20.214 1.00 72.19 155 LYS A N 1
ATOM 1258 C CA . LYS A 1 155 ? -16.159 20.312 19.046 1.00 72.19 155 LYS A CA 1
ATOM 1259 C C . LYS A 1 155 ? -14.871 21.138 19.008 1.00 72.19 155 LYS A C 1
ATOM 1261 O O . LYS A 1 155 ? -14.155 21.091 18.018 1.00 72.19 155 LYS A O 1
ATOM 1266 N N . ASP A 1 156 ? -14.523 21.793 20.120 1.00 71.94 156 ASP A N 1
ATOM 1267 C CA . ASP A 1 156 ? -13.431 22.785 20.161 1.00 71.94 156 ASP A CA 1
ATOM 1268 C C . ASP A 1 156 ? -12.473 22.619 21.361 1.00 71.94 156 ASP A C 1
ATOM 1270 O O . ASP A 1 156 ? -11.944 23.594 21.895 1.00 71.94 156 ASP A O 1
ATOM 1274 N N . LYS A 1 157 ? -12.260 21.382 21.843 1.00 65.31 157 LYS A N 1
ATOM 1275 C CA . LYS A 1 157 ? -11.480 21.027 23.063 1.00 65.31 157 LYS A CA 1
ATOM 1276 C C . LYS A 1 157 ? -11.941 21.684 24.378 1.00 65.31 157 LYS A C 1
ATOM 1278 O O . LYS A 1 157 ? -11.425 21.341 25.435 1.00 65.31 157 LYS A O 1
ATOM 1283 N N . LYS A 1 158 ? -12.894 22.613 24.317 1.00 69.88 158 LYS A N 1
ATOM 1284 C CA . LYS A 1 158 ? -13.484 23.336 25.450 1.00 69.88 158 LYS A CA 1
ATOM 1285 C C . LYS A 1 158 ? -14.948 22.993 25.678 1.00 69.88 158 LYS A C 1
ATOM 1287 O O . LYS A 1 158 ? -15.478 23.306 26.732 1.00 69.88 158 LYS A O 1
ATOM 1292 N N . THR A 1 159 ? -15.594 22.366 24.702 1.00 73.69 159 THR A N 1
ATOM 1293 C CA . THR A 1 159 ? -17.021 22.065 24.751 1.00 73.69 159 THR A CA 1
ATOM 1294 C C . THR A 1 159 ? -17.235 20.618 24.352 1.00 73.69 159 THR A C 1
ATOM 1296 O O . THR A 1 159 ? -16.797 20.200 23.271 1.00 73.69 159 THR A O 1
ATOM 1299 N N . LEU A 1 160 ? -17.890 19.874 25.238 1.00 77.94 160 LEU A N 1
ATOM 1300 C CA . LEU A 1 160 ? -18.299 18.494 25.024 1.00 77.94 160 LEU A CA 1
ATOM 1301 C C . LEU A 1 160 ? -19.800 18.458 24.754 1.00 77.94 160 LEU A C 1
ATOM 1303 O O . LEU A 1 160 ? -20.589 19.016 25.513 1.00 77.94 160 LEU A O 1
ATOM 1307 N N . GLY A 1 161 ? -20.176 17.816 23.655 1.00 81.94 161 GLY A N 1
ATOM 1308 C CA . GLY A 1 161 ? -21.549 17.469 23.325 1.00 81.94 161 GLY A CA 1
ATOM 1309 C C . GLY A 1 161 ? -21.763 15.973 23.512 1.00 81.94 161 GLY A C 1
ATOM 1310 O O . GLY A 1 161 ? -20.919 15.174 23.098 1.00 81.94 161 GLY A O 1
ATOM 1311 N N . ARG A 1 162 ? -22.892 15.591 24.106 1.00 85.69 162 ARG A N 1
ATOM 1312 C CA . ARG A 1 162 ? -23.262 14.185 24.305 1.00 85.69 162 ARG A CA 1
ATOM 1313 C C . ARG A 1 162 ? -24.662 13.928 23.739 1.00 85.69 162 ARG A C 1
ATOM 1315 O O . ARG A 1 162 ? -25.641 14.043 24.477 1.00 85.69 162 ARG A O 1
ATOM 1322 N N . PRO A 1 163 ? -24.782 13.653 22.431 1.00 90.19 163 PRO A N 1
ATOM 1323 C CA . PRO A 1 163 ? -26.064 13.322 21.827 1.00 90.19 163 PRO A CA 1
ATOM 1324 C C . PRO A 1 163 ? -26.458 11.875 22.143 1.00 90.19 163 PRO A C 1
ATOM 1326 O O . PRO A 1 163 ? -25.622 10.972 22.094 1.00 90.19 163 PRO A O 1
ATOM 1329 N N . LEU A 1 164 ? -27.740 11.658 22.429 1.00 90.50 164 LEU A N 1
ATOM 1330 C CA . LEU A 1 164 ? -28.393 10.359 22.316 1.00 90.50 164 LEU A CA 1
ATOM 1331 C C . LEU A 1 164 ? -28.886 10.198 20.878 1.00 90.50 164 LEU A C 1
ATOM 1333 O O . LEU A 1 164 ? -29.745 10.957 20.426 1.00 90.50 164 LEU A O 1
ATOM 1337 N N . LEU A 1 165 ? -28.341 9.213 20.173 1.00 91.75 165 LEU A N 1
ATOM 1338 C CA . LEU A 1 165 ? -28.719 8.873 18.807 1.00 91.75 165 LEU A CA 1
ATOM 1339 C C . LEU A 1 165 ? -29.605 7.632 18.798 1.00 91.75 165 LEU A C 1
ATOM 1341 O O . LEU A 1 165 ? -29.242 6.613 19.383 1.00 91.75 165 LEU A O 1
ATOM 1345 N N . THR A 1 166 ? -30.722 7.710 18.091 1.00 90.69 166 THR A N 1
ATOM 1346 C CA . THR A 1 166 ? -31.630 6.596 17.801 1.00 90.69 166 THR A CA 1
ATOM 1347 C C . THR A 1 166 ? -31.799 6.461 16.285 1.00 90.69 166 THR A C 1
ATOM 1349 O O . THR A 1 166 ? -31.186 7.204 15.512 1.00 90.69 166 THR A O 1
ATOM 1352 N N . LEU A 1 167 ? -32.627 5.514 15.833 1.00 89.56 167 LEU A N 1
ATOM 1353 C CA . LEU A 1 167 ? -32.946 5.365 14.408 1.00 89.56 167 LEU A CA 1
ATOM 1354 C C . LEU A 1 167 ? -33.556 6.632 13.790 1.00 89.56 167 LEU A C 1
ATOM 1356 O O . LEU A 1 167 ? -33.288 6.928 12.627 1.00 89.56 167 LEU A O 1
ATOM 1360 N N . ASP A 1 168 ? -34.319 7.395 14.575 1.00 89.75 168 ASP A N 1
ATOM 1361 C CA . ASP A 1 168 ? -35.019 8.604 14.126 1.00 89.75 168 ASP A CA 1
ATOM 1362 C C . ASP A 1 168 ? -34.153 9.876 14.205 1.00 89.75 168 ASP A C 1
ATOM 1364 O O . ASP A 1 168 ? -34.601 10.970 13.859 1.00 89.75 168 ASP A O 1
ATOM 1368 N N . GLY A 1 169 ? -32.892 9.749 14.634 1.00 89.75 169 GLY A N 1
ATOM 1369 C CA . GLY A 1 169 ? -31.931 10.846 14.718 1.00 89.75 169 GLY A CA 1
ATOM 1370 C C . GLY A 1 169 ? -31.513 11.174 16.150 1.00 89.75 169 GLY A C 1
ATOM 1371 O O . GLY A 1 169 ? -31.297 10.288 16.972 1.00 89.75 169 GLY A O 1
ATOM 1372 N N . ILE A 1 170 ? -31.309 12.461 16.440 1.00 90.44 170 ILE A N 1
ATOM 1373 C CA . ILE A 1 170 ? -30.888 12.919 17.771 1.00 90.44 170 ILE A CA 1
ATOM 1374 C C . ILE A 1 170 ? -32.129 13.020 18.659 1.00 90.44 170 ILE A C 1
ATOM 1376 O O . ILE A 1 170 ? -32.930 13.935 18.481 1.00 90.44 170 ILE A O 1
ATOM 1380 N N . ALA A 1 171 ? -32.265 12.105 19.618 1.00 89.12 171 ALA A N 1
ATOM 1381 C CA . ALA A 1 171 ? -33.380 12.094 20.564 1.00 89.12 171 ALA A CA 1
ATOM 1382 C C . ALA A 1 171 ? -33.182 13.113 21.698 1.00 89.12 171 ALA A C 1
ATOM 1384 O O . ALA A 1 171 ? -34.111 13.815 22.081 1.00 89.12 171 ALA A O 1
ATOM 1385 N N . ALA A 1 172 ? -31.951 13.238 22.195 1.00 89.94 172 ALA A N 1
ATOM 1386 C CA . ALA A 1 172 ? -31.575 14.195 23.230 1.00 89.94 172 ALA A CA 1
ATOM 1387 C C . ALA A 1 172 ? -30.132 14.656 23.016 1.00 89.94 172 ALA A C 1
ATOM 1389 O O . ALA A 1 172 ? -29.325 13.943 22.417 1.00 89.94 172 ALA A O 1
ATOM 1390 N N . CYS A 1 173 ? -29.781 15.853 23.480 1.00 88.69 173 CYS A N 1
ATOM 1391 C CA . CYS A 1 173 ? -28.404 16.330 23.437 1.00 88.69 173 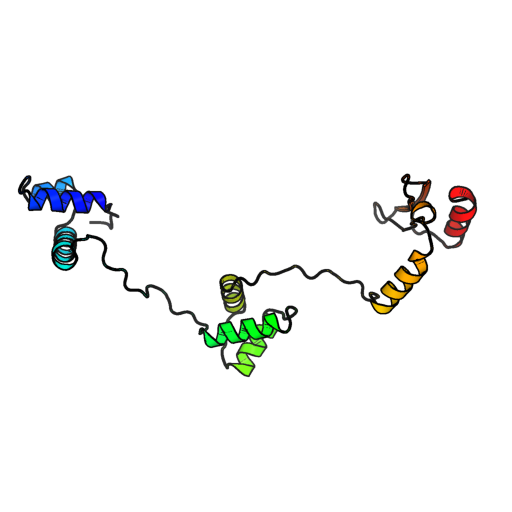CYS A CA 1
ATOM 1392 C C . CYS A 1 173 ? -28.150 17.317 24.570 1.00 88.69 173 CYS A C 1
ATOM 1394 O O . CYS A 1 173 ? -28.948 18.222 24.804 1.00 88.69 173 CYS A O 1
ATOM 1396 N N . THR A 1 174 ? -27.008 17.168 25.233 1.00 89.38 174 THR A N 1
ATOM 1397 C CA . THR A 1 174 ? -26.497 18.156 26.183 1.00 89.38 174 THR A CA 1
ATOM 1398 C C . THR A 1 174 ? -25.125 18.649 25.756 1.00 89.38 174 THR A C 1
ATOM 1400 O O . THR A 1 174 ? -24.347 17.914 25.139 1.00 89.38 174 THR A O 1
ATOM 1403 N N . VAL A 1 175 ? -24.843 19.910 26.073 1.00 87.69 175 VAL A N 1
ATOM 1404 C CA . VAL A 1 175 ? -23.587 20.583 25.758 1.00 87.69 175 VAL A CA 1
ATOM 1405 C C . VAL A 1 175 ? -23.049 21.211 27.032 1.00 87.69 175 VAL A C 1
ATOM 1407 O O . VAL A 1 175 ? -23.724 22.016 27.668 1.00 87.69 175 VAL A O 1
ATOM 1410 N N . VAL A 1 176 ? -21.822 20.847 27.390 1.00 85.75 176 VAL A N 1
ATOM 1411 C CA . VAL A 1 176 ? -21.161 21.299 28.614 1.00 85.75 176 VAL A CA 1
ATOM 1412 C C . VAL A 1 176 ? -19.821 21.933 28.270 1.00 85.75 176 VAL A C 1
ATOM 1414 O O . VAL A 1 176 ? -19.063 21.421 27.442 1.00 85.75 176 VAL A O 1
ATOM 1417 N N . GLU A 1 177 ? -19.527 23.067 28.901 1.00 84.12 177 GLU A N 1
ATOM 1418 C CA . GLU A 1 177 ? -18.205 23.683 28.847 1.00 84.12 177 GLU A CA 1
ATOM 1419 C C . GLU A 1 177 ? -17.259 22.965 29.823 1.00 84.12 177 GLU A C 1
ATOM 1421 O O . GLU A 1 177 ? -17.578 22.764 30.994 1.00 84.12 177 GLU A O 1
ATOM 1426 N N . GLY A 1 178 ? -16.092 22.550 29.339 1.00 83.56 178 GLY A N 1
ATOM 1427 C CA . GLY A 1 178 ? -15.157 21.706 30.075 1.00 83.56 178 GLY A CA 1
ATOM 1428 C C . GLY A 1 178 ? -15.510 20.220 29.994 1.00 83.56 178 GLY A C 1
ATOM 1429 O O . GLY A 1 178 ? -15.796 19.702 28.918 1.00 83.56 178 GLY A O 1
ATOM 1430 N N . SER A 1 179 ? -15.414 19.517 31.123 1.00 81.31 179 SER A N 1
ATOM 1431 C CA . SER A 1 179 ? -15.609 18.066 31.211 1.00 81.31 179 SER A CA 1
ATOM 1432 C C . SER A 1 179 ? -16.949 17.707 31.849 1.00 81.31 179 SER A C 1
ATOM 1434 O O . SER A 1 179 ? -17.327 18.302 32.859 1.00 81.31 179 SER A O 1
ATOM 1436 N N . MET A 1 180 ? -17.612 16.670 31.335 1.00 85.56 180 MET A N 1
ATOM 1437 C CA . MET A 1 180 ? -18.823 16.115 31.941 1.00 85.56 180 MET A CA 1
ATOM 1438 C C . MET A 1 180 ? -18.478 15.408 33.258 1.00 85.56 180 MET A C 1
ATOM 1440 O O . MET A 1 180 ? -17.699 14.455 33.278 1.00 85.56 180 MET A O 1
ATOM 1444 N N . THR A 1 181 ? -19.047 15.859 34.376 1.00 89.88 181 THR A N 1
ATOM 1445 C CA . THR A 1 181 ? -18.908 15.145 35.656 1.00 89.88 181 THR A CA 1
ATOM 1446 C C . THR A 1 181 ? -19.964 14.048 35.782 1.00 89.88 181 THR A C 1
ATOM 1448 O O . THR A 1 181 ? -21.009 14.095 35.134 1.00 89.88 181 THR A O 1
ATOM 1451 N N . LYS A 1 182 ? -19.732 13.068 36.666 1.00 90.94 182 LYS A N 1
ATOM 1452 C CA . LYS A 1 182 ? -20.707 11.998 36.943 1.00 90.94 182 LYS A CA 1
ATOM 1453 C C . LYS A 1 182 ? -22.082 12.547 37.347 1.00 90.94 182 LYS A C 1
ATOM 1455 O O . LYS A 1 182 ? -23.084 12.017 36.890 1.00 90.94 182 LYS A O 1
ATOM 1460 N N . ALA A 1 183 ? -22.123 13.583 38.189 1.00 92.00 183 ALA A N 1
ATOM 1461 C CA . ALA A 1 183 ? -23.377 14.192 38.635 1.00 92.00 183 ALA A CA 1
ATOM 1462 C C . ALA A 1 183 ? -24.149 14.789 37.451 1.00 92.00 183 ALA A C 1
ATOM 1464 O O . ALA A 1 183 ? -25.299 14.442 37.235 1.00 92.00 183 ALA A O 1
ATOM 1465 N N . MET A 1 184 ? -23.467 15.569 36.608 1.00 89.25 184 MET A N 1
ATOM 1466 C CA . MET A 1 184 ? -24.071 16.146 35.402 1.00 89.25 184 MET A CA 1
ATOM 1467 C C . MET A 1 184 ? -24.558 15.073 34.425 1.00 89.25 184 MET A C 1
ATOM 1469 O O . MET A 1 184 ? -25.564 15.264 33.750 1.00 89.25 184 MET A O 1
ATOM 1473 N N . PHE A 1 185 ? -23.840 13.949 34.323 1.00 88.94 185 PHE A N 1
ATOM 1474 C CA . PHE A 1 185 ? -24.245 12.831 33.472 1.00 88.94 185 PHE A CA 1
ATOM 1475 C C . PHE A 1 185 ? -25.506 12.138 33.986 1.00 88.94 185 PHE A C 1
ATOM 1477 O O . PHE A 1 185 ? -26.389 11.846 33.187 1.00 88.94 185 PHE A O 1
ATOM 1484 N N . LEU A 1 186 ? -25.614 11.916 35.296 1.00 91.56 186 LEU A N 1
ATOM 1485 C CA . LEU A 1 186 ? -26.823 11.352 35.894 1.00 91.56 186 LEU A CA 1
ATOM 1486 C C . LEU A 1 186 ? -28.018 12.297 35.734 1.00 91.56 186 LEU A C 1
ATOM 1488 O O . LEU A 1 186 ? -29.058 11.849 35.264 1.00 91.56 186 LEU A O 1
ATOM 1492 N N . ASP A 1 187 ? -27.838 13.594 35.996 1.00 91.88 187 ASP A N 1
ATOM 1493 C CA . ASP A 1 187 ? -28.880 14.605 35.773 1.00 91.88 187 ASP A CA 1
ATOM 1494 C C . ASP A 1 187 ? -29.323 14.634 34.300 1.00 91.88 187 ASP A C 1
ATOM 1496 O O . ASP A 1 187 ? -30.510 14.709 33.987 1.00 91.88 187 ASP A O 1
ATOM 1500 N N . TYR A 1 188 ? -28.380 14.538 33.358 1.00 89.88 188 TYR A N 1
ATOM 1501 C CA . TYR A 1 188 ? -28.713 14.468 31.937 1.00 89.88 188 TYR A CA 1
ATOM 1502 C C . TYR A 1 188 ? -29.567 13.239 31.608 1.00 89.88 188 TYR A C 1
ATOM 1504 O O . TYR A 1 188 ? -30.574 13.373 30.910 1.00 89.88 188 TYR A O 1
ATOM 1512 N N . LEU A 1 189 ? -29.184 12.065 32.118 1.00 89.88 189 LEU A N 1
ATOM 1513 C CA . LEU A 1 189 ? -29.943 10.838 31.903 1.00 89.88 189 LEU A CA 1
ATOM 1514 C C . LEU A 1 189 ? -31.352 10.940 32.487 1.00 89.88 189 LEU A C 1
ATOM 1516 O O . LEU A 1 189 ? -32.294 10.550 31.815 1.00 89.88 189 LEU A O 1
ATOM 1520 N N . GLU A 1 190 ? -31.501 11.481 33.694 1.00 90.94 190 GLU A N 1
ATOM 1521 C CA . GLU A 1 190 ? -32.788 11.547 34.391 1.00 90.94 190 GLU A CA 1
ATOM 1522 C C . GLU A 1 1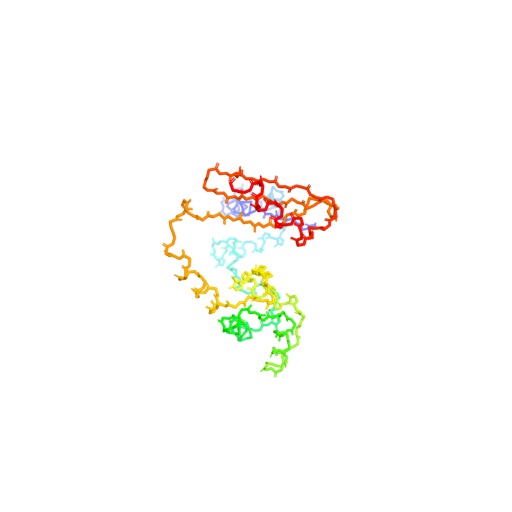90 ? -33.758 12.559 33.767 1.00 90.94 190 GLU A C 1
ATOM 1524 O O . GLU A 1 190 ? -34.947 12.275 33.658 1.00 90.94 190 GLU A O 1
ATOM 1529 N N . PHE A 1 191 ? -33.264 13.724 33.332 1.00 87.62 191 PHE A N 1
ATOM 1530 C CA . PHE A 1 191 ? -34.132 14.842 32.938 1.00 87.62 191 PHE A CA 1
ATOM 1531 C C . PHE A 1 191 ? -34.223 15.108 31.432 1.00 87.62 191 PHE A C 1
ATOM 1533 O O . PHE A 1 191 ? -35.092 15.873 31.021 1.00 87.62 191 PHE A O 1
ATOM 1540 N N . ASN A 1 192 ? -33.327 14.552 30.608 1.00 84.12 192 ASN A N 1
ATOM 1541 C CA . ASN A 1 192 ? -33.301 14.842 29.165 1.00 84.12 192 ASN A CA 1
ATOM 1542 C C . ASN A 1 192 ? -33.423 13.606 28.271 1.00 84.12 192 ASN A C 1
ATOM 1544 O O . ASN A 1 192 ? -33.783 13.754 27.108 1.00 84.12 192 ASN A O 1
ATOM 1548 N N . VAL A 1 193 ? -33.056 12.422 28.767 1.00 80.56 193 VAL A N 1
ATOM 1549 C CA . VAL A 1 193 ? -33.079 11.174 27.985 1.00 80.56 193 VAL A CA 1
ATOM 1550 C C . VAL A 1 193 ? -34.364 10.367 28.206 1.00 80.56 193 VAL A C 1
ATOM 1552 O O . VAL A 1 193 ? -34.743 9.614 27.311 1.00 80.56 193 VAL A O 1
ATOM 1555 N N . VAL A 1 194 ? -35.008 10.515 29.371 1.00 63.09 194 VAL A N 1
ATOM 1556 C CA . VAL A 1 194 ? -36.267 9.836 29.742 1.00 63.09 194 VAL A CA 1
ATOM 1557 C C . VAL A 1 194 ? -37.469 10.424 29.011 1.00 63.09 194 VAL A C 1
ATOM 1559 O O . VAL A 1 194 ? -37.564 11.669 28.934 1.00 63.09 194 VAL A O 1
#

Radius of gyration: 36.5 Å; Cα contacts (8 Å, |Δi|>4): 143; chains: 1; bounding box: 63×39×98 Å

Sequence (194 aa):
MPFCKISRDVKVAAIRLHDRGLLDLENILDCCGLSERTWYCIQKLWRETGDIISPKQSLCGCLHLLDHDDVEYLLRLVRQNPDYFLDELLHLLKTNRFVSVHYITIHRELQRAGVSLKKLKQIAKEHNEPQRAAFISCMAQYGPEEVGFLDETSKDKKTLGRPLLTLDGIAACTVVEGSMTKAMFLDYLEFNVV

Secondary structure (DSSP, 8-state):
-------HHHHHHHHHHHHTT-S-HHHHHHHHT--HHHHHHHHHHHHHHSSSS----S--SPPPSS-HHHHHHHHHHHHH-TT--HHHHHHHHHHHH-----HHHHHHHHHHTT-PPPPPP---TT--HHHHHHHHHHHTTS-GGG--EE--EESSSSEEEEEEEETTEEEEEEEEES---HHHHHHHIIIII-

Mean predicted aligned error: 14.47 Å

Organism: NCBI:txid64659

pLDDT: mean 85.84, std 8.7, range [55.66, 95.5]